Protein AF-A0A9P7XBG1-F1 (afdb_monomer)

Solvent-accessible surface area (backbone atoms only — not comparable to full-atom values): 12184 Å² total; per-residue (Å²): 98,45,46,81,47,74,55,102,88,47,77,44,82,45,64,94,68,63,88,85,66,48,74,69,54,51,56,61,73,63,44,80,58,44,46,62,60,51,54,19,64,72,70,72,43,72,60,45,80,43,83,73,50,68,50,78,56,75,51,62,36,82,64,19,26,80,91,48,54,29,35,36,38,39,35,33,35,35,23,48,94,84,20,72,56,31,43,36,43,37,43,37,38,16,30,24,35,66,52,23,32,43,44,73,73,68,60,49,50,77,59,48,44,38,64,74,70,73,44,82,59,52,69,39,47,56,44,75,49,78,48,67,48,98,85,69,47,42,24,36,35,39,30,32,37,41,32,50,94,41,39,38,34,44,38,39,38,36,26,68,51,49,54,59,79,69,77,64,66,60,85,65,65,63,68,80,76,86,81,71,80,80,84,81,74,83,79,78,80,87,84,82,88,78,88,88,82,89,85,83,86,86,80,92,133

Foldseek 3Di:
DWDWDDDPVDTDIDDDDDPPDDPLNVVLQQDQLCNQVVLCVLVVFHKDKAWDDKDPWPDDLQPAAQVDWIKIWTWIFIDGVQFGQKIKTKIKTFHHSVLSCCCPPVVQDPSCSCVVVVHRWDKAWDDWDWDADPVRFIKIKTWIWTDDVRMIMTMIMIGRHPCSSVSPDPVPSNPPPPPDDDPPDDDDDDDDDDDDDDDDDDDDD

Secondary structure (DSSP, 8-state):
--EEEEETTEEEEE----TT--HHHHHHHT-SS-HHHHHHHHHTSPEEEEEEEEEPPSS-GGG--SSS-EEEEEEEEEEETTEEEEEEEEEEEE-SHHHHHHHHTS---HHHHHHHTT-PPEEEEEEEEEEE-TTS-EEEEEEEEEEETTEEEEEEEEES-GGGGGSS-GGGGGGS--S--------PPPP--------------

pLDDT: mean 82.67, std 22.01, range [28.34, 98.19]

Radius of gyration: 25.57 Å; Cα contacts (8 Å, |Δi|>4): 342; chains: 1; bounding box: 43×87×79 Å

Mean predicted aligned error: 10.52 Å

Sequence (205 aa):
MSTDRFSPMETFFDFEWPETITGLERIALTATGNLQRFLSVYFGKPIRVEEIWEIPASGHWSAASPEHPVTKVREVNLLCEGAVVCLCLSTIKMTTPETARLFLEEGVAIGQMYRTLGRVPTFTLTSVGVHQNLSGVEHLARSYSLSTEGFECEIREIFPDRRIFTGECWDRVALNNEGQKKTTTTKDAPTVDVPATSDTAVKVY

Nearest PDB structures (foldseek):
  4ied-assembly4_D  TM=6.360E-01  e=1.355E+00  Fusobacterium polymorphum
  6iab-assembly1_A  TM=2.881E-01  e=1.073E-01  Staphylococcus phage P68
  3cz7-assembly1_A  TM=4.344E-01  e=2.665E+00  Saccharomyces cerevisiae
  5xmg-assembly1_A  TM=2.300E-01  e=2.959E-01  Pseudomonas aeruginosa
  7wdk-assembly1_B  TM=2.152E-01  e=3.922E-01  Pseudomonas aeruginosa

Structure (mmCIF, N/CA/C/O backbone):
data_AF-A0A9P7XBG1-F1
#
_entry.id   AF-A0A9P7XBG1-F1
#
loop_
_atom_site.group_PDB
_atom_site.id
_atom_site.type_symbol
_atom_site.label_atom_id
_atom_site.label_alt_id
_atom_site.label_comp_id
_atom_site.label_asym_id
_atom_site.label_entity_id
_atom_site.label_seq_id
_atom_site.pdbx_PDB_ins_code
_atom_site.Cartn_x
_atom_site.Cartn_y
_atom_site.Cartn_z
_atom_site.occupancy
_atom_site.B_iso_or_equiv
_atom_site.auth_seq_id
_atom_site.auth_comp_id
_atom_site.auth_asym_id
_atom_site.auth_atom_id
_atom_site.pdbx_PDB_model_num
ATOM 1 N N . MET A 1 1 ? 11.142 0.393 11.275 1.00 86.19 1 MET A N 1
ATOM 2 C CA . MET A 1 1 ? 10.992 -0.513 10.113 1.00 86.19 1 MET A CA 1
ATOM 3 C C . MET A 1 1 ? 10.700 -1.907 10.636 1.00 86.19 1 MET A C 1
ATOM 5 O O . MET A 1 1 ? 11.283 -2.264 11.653 1.00 86.19 1 MET A O 1
ATOM 9 N N . SER A 1 2 ? 9.793 -2.653 10.008 1.00 91.31 2 SER A N 1
ATOM 10 C CA . SER A 1 2 ? 9.431 -4.000 10.454 1.00 91.31 2 SER A CA 1
ATOM 11 C C . SER A 1 2 ? 10.548 -5.007 10.224 1.00 91.31 2 SER A C 1
ATOM 13 O O . SER A 1 2 ? 11.390 -4.825 9.346 1.00 91.31 2 SER A O 1
ATOM 15 N N . THR A 1 3 ? 10.524 -6.086 11.001 1.00 89.38 3 THR A N 1
ATOM 16 C CA . THR A 1 3 ? 11.377 -7.258 10.797 1.00 89.38 3 THR A CA 1
ATOM 17 C C . THR A 1 3 ? 10.509 -8.505 10.754 1.00 89.38 3 THR A C 1
ATOM 19 O O . THR A 1 3 ? 9.811 -8.795 11.722 1.00 89.38 3 THR A O 1
ATOM 22 N N . ASP A 1 4 ? 10.599 -9.260 9.663 1.00 85.81 4 ASP A N 1
ATOM 23 C CA . ASP A 1 4 ? 10.004 -10.590 9.566 1.00 85.81 4 ASP A CA 1
ATOM 24 C C . ASP A 1 4 ? 11.033 -11.655 9.927 1.00 85.81 4 ASP A C 1
ATOM 26 O O . ASP A 1 4 ? 12.121 -11.724 9.350 1.00 85.81 4 ASP A O 1
ATOM 30 N N . ARG A 1 5 ? 10.684 -12.506 10.890 1.00 84.31 5 ARG A N 1
ATOM 31 C CA . ARG A 1 5 ? 11.448 -13.704 11.237 1.00 84.31 5 ARG A CA 1
ATOM 32 C C . ARG A 1 5 ? 10.577 -14.907 10.959 1.00 84.31 5 ARG A C 1
ATOM 34 O O . ARG A 1 5 ? 9.490 -15.026 11.513 1.00 84.31 5 ARG A O 1
ATOM 41 N N . PHE A 1 6 ? 11.060 -15.813 10.125 1.00 81.69 6 PHE A N 1
ATOM 42 C CA . PHE A 1 6 ? 10.366 -17.060 9.861 1.00 81.69 6 PHE A CA 1
ATOM 43 C C . PHE A 1 6 ? 11.327 -18.237 9.977 1.00 81.69 6 PHE A C 1
ATOM 45 O O . PHE A 1 6 ? 12.490 -18.178 9.578 1.00 81.69 6 PHE A O 1
ATOM 52 N N . SER A 1 7 ? 10.815 -19.314 10.550 1.00 85.50 7 SER A N 1
ATOM 53 C CA . SER A 1 7 ? 11.402 -20.644 10.568 1.00 85.50 7 SER A CA 1
ATOM 54 C C . SER A 1 7 ? 10.351 -21.629 10.039 1.00 85.50 7 SER A C 1
ATOM 56 O O . SER A 1 7 ? 9.189 -21.250 9.875 1.00 85.50 7 SER A O 1
ATOM 58 N N . PRO A 1 8 ? 10.693 -22.903 9.788 1.00 88.62 8 PRO A N 1
ATOM 59 C CA . PRO A 1 8 ? 9.705 -23.889 9.351 1.00 88.62 8 PRO A CA 1
ATOM 60 C C . PRO A 1 8 ? 8.478 -24.030 10.270 1.00 88.62 8 PRO A C 1
ATOM 62 O O . PRO A 1 8 ? 7.448 -24.513 9.813 1.00 88.62 8 PRO A O 1
ATOM 65 N N . MET A 1 9 ? 8.581 -23.631 11.545 1.00 92.88 9 MET A N 1
ATOM 66 C CA . MET A 1 9 ? 7.529 -23.807 12.558 1.00 92.88 9 MET A CA 1
ATOM 67 C C . MET A 1 9 ? 7.050 -22.499 13.193 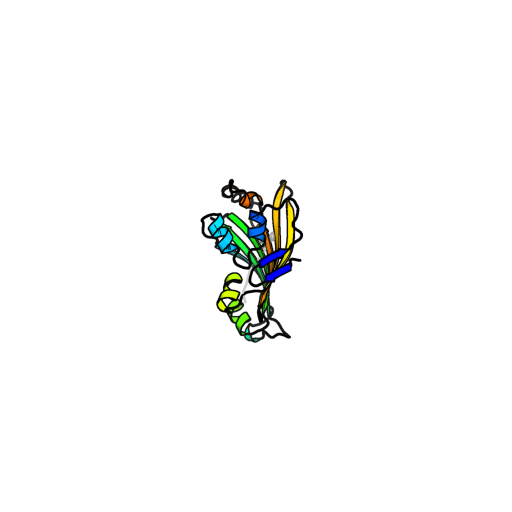1.00 92.88 9 MET A C 1
ATOM 69 O O . MET A 1 9 ? 6.148 -22.521 14.026 1.00 92.88 9 MET A O 1
ATOM 73 N N . GLU A 1 10 ? 7.646 -21.364 12.838 1.00 86.88 10 GLU A N 1
ATOM 74 C CA . GLU A 1 10 ? 7.369 -20.089 13.492 1.00 86.88 10 GLU A CA 1
ATOM 75 C C . GLU A 1 10 ? 7.406 -18.954 12.478 1.00 86.88 10 GLU A C 1
ATOM 77 O O . GLU A 1 10 ? 8.237 -18.925 11.575 1.00 86.88 10 GLU A O 1
ATOM 82 N N . THR A 1 11 ? 6.504 -17.993 12.624 1.00 88.00 11 THR A N 1
ATOM 83 C CA . THR A 1 11 ? 6.556 -16.728 11.894 1.00 88.00 11 THR A CA 1
ATOM 84 C C . THR A 1 11 ? 6.250 -15.619 12.876 1.00 88.00 11 THR A C 1
ATOM 86 O O . THR A 1 11 ? 5.262 -15.680 13.605 1.00 88.00 11 THR A O 1
ATOM 89 N N . PHE A 1 12 ? 7.112 -14.615 12.896 1.00 89.62 12 PHE A N 1
ATOM 90 C CA . PHE A 1 12 ? 7.024 -13.484 13.792 1.00 89.62 12 PHE A CA 1
ATOM 91 C C . PHE A 1 12 ? 7.244 -12.198 13.003 1.00 89.62 12 PHE A C 1
ATOM 93 O O . PHE A 1 12 ? 8.297 -12.012 12.393 1.00 89.62 12 PHE A O 1
ATOM 100 N N . PHE A 1 13 ? 6.239 -11.326 13.041 1.00 92.38 13 PHE A N 1
ATOM 101 C CA . PHE A 1 13 ? 6.307 -9.975 12.500 1.00 92.38 13 PHE A CA 1
ATOM 102 C C . PHE A 1 13 ? 6.563 -9.015 13.658 1.00 92.38 13 PHE A C 1
ATOM 104 O O . PHE A 1 13 ? 5.714 -8.866 14.542 1.00 92.38 13 PHE A O 1
ATOM 111 N N . ASP A 1 14 ? 7.718 -8.359 13.643 1.00 93.12 14 ASP A N 1
ATOM 112 C CA . ASP A 1 14 ? 8.095 -7.377 14.651 1.00 93.12 14 ASP A CA 1
ATOM 113 C C . ASP A 1 14 ? 7.988 -5.954 14.108 1.00 93.12 14 ASP A C 1
ATOM 115 O O . ASP A 1 14 ? 8.449 -5.654 13.002 1.00 93.12 14 ASP A O 1
ATOM 119 N N . PHE A 1 15 ? 7.399 -5.065 14.901 1.00 95.00 15 PHE A N 1
ATOM 120 C CA . PHE A 1 15 ? 7.324 -3.637 14.621 1.00 95.00 15 PHE A CA 1
ATOM 121 C C . PHE A 1 15 ? 7.031 -2.872 15.913 1.00 95.00 15 PHE A C 1
ATOM 123 O O . PHE A 1 15 ? 6.268 -3.328 16.765 1.00 95.00 15 PHE A O 1
ATOM 130 N N . GLU A 1 16 ? 7.602 -1.678 16.039 1.00 94.25 16 GLU A N 1
ATOM 131 C CA . GLU A 1 16 ? 7.339 -0.772 17.156 1.00 94.25 16 GLU A CA 1
ATOM 132 C C . GLU A 1 16 ? 5.978 -0.086 16.963 1.00 94.25 16 GLU A C 1
ATOM 134 O O . GLU A 1 16 ? 5.853 0.978 16.357 1.00 94.25 16 GLU A O 1
ATOM 139 N N . TRP A 1 17 ? 4.921 -0.763 17.406 1.00 94.19 17 TRP A N 1
ATOM 140 C CA . TRP A 1 17 ? 3.551 -0.281 17.269 1.00 94.19 17 TRP A CA 1
ATOM 141 C C . TRP A 1 17 ? 3.246 0.841 18.270 1.00 94.19 17 TRP A C 1
ATOM 143 O O . TRP A 1 17 ? 3.564 0.688 19.450 1.00 94.19 17 TRP A O 1
ATOM 153 N N . PRO A 1 18 ? 2.523 1.903 17.865 1.00 92.88 18 PRO A N 1
ATOM 154 C CA . PRO A 1 18 ? 1.932 2.829 18.825 1.00 92.88 18 PRO A CA 1
ATOM 155 C C . PRO A 1 18 ? 0.986 2.089 19.785 1.00 92.88 18 PRO A C 1
ATOM 157 O O . PRO A 1 18 ? 0.215 1.225 19.356 1.00 92.88 18 PRO A O 1
ATOM 160 N N . GLU A 1 19 ? 1.018 2.442 21.075 1.00 90.25 19 GLU A N 1
ATOM 161 C CA . GLU A 1 19 ? 0.273 1.745 22.143 1.00 90.25 19 GLU A CA 1
ATOM 162 C C . GLU A 1 19 ? -1.235 1.673 21.885 1.00 90.25 19 GLU A C 1
ATOM 164 O O . GLU A 1 19 ? -1.901 0.715 22.272 1.00 90.25 19 GLU A O 1
ATOM 169 N N . THR A 1 20 ? -1.774 2.676 21.195 1.00 92.69 20 THR A N 1
ATOM 170 C CA . THR A 1 20 ? -3.205 2.792 20.929 1.00 92.69 20 THR A CA 1
ATOM 171 C C . THR A 1 20 ? -3.691 1.877 19.806 1.00 92.69 20 THR A C 1
ATOM 173 O O . THR A 1 20 ? -4.902 1.709 19.689 1.00 92.69 20 THR A O 1
ATOM 176 N N . ILE A 1 21 ? -2.806 1.279 18.994 1.00 94.25 21 ILE A N 1
ATOM 177 C CA . ILE A 1 21 ? -3.185 0.451 17.838 1.00 94.25 21 ILE A CA 1
ATOM 178 C C . ILE A 1 21 ? -3.730 -0.918 18.271 1.00 94.25 21 ILE A C 1
ATOM 180 O O . ILE A 1 21 ? -3.026 -1.741 18.869 1.00 94.25 21 ILE A O 1
ATOM 184 N N . THR A 1 22 ? -4.969 -1.192 17.868 1.00 94.06 22 THR A N 1
ATOM 185 C CA . THR A 1 22 ? -5.706 -2.438 18.113 1.00 94.06 22 THR A CA 1
ATOM 186 C C . THR A 1 22 ? -5.206 -3.596 17.247 1.00 94.06 22 THR A C 1
ATOM 188 O O . THR A 1 22 ? -4.586 -3.402 16.204 1.00 94.06 22 THR A O 1
ATOM 191 N N . GLY A 1 23 ? -5.522 -4.836 17.636 1.00 94.00 23 GLY A N 1
ATOM 192 C CA . GLY A 1 23 ? -5.130 -6.025 16.868 1.00 94.00 23 GLY A CA 1
ATOM 193 C C . GLY A 1 23 ? -5.664 -6.038 15.430 1.00 94.00 23 GLY A C 1
ATOM 194 O O . GLY A 1 23 ? -4.928 -6.391 14.512 1.00 94.00 23 GLY A O 1
ATOM 195 N N . LEU A 1 24 ? -6.909 -5.602 15.210 1.00 92.75 24 LEU A N 1
ATOM 196 C CA . LEU A 1 24 ? -7.498 -5.535 13.869 1.00 92.75 24 LEU A CA 1
ATOM 197 C C . LEU A 1 24 ? -6.793 -4.498 12.987 1.00 92.75 24 LEU A C 1
ATOM 199 O O . LEU A 1 24 ? -6.509 -4.769 11.822 1.00 92.75 24 LEU A O 1
ATOM 203 N N . GLU A 1 25 ? -6.459 -3.340 13.555 1.00 94.94 25 GLU A N 1
ATOM 204 C CA . GLU A 1 25 ? -5.669 -2.326 12.861 1.00 94.94 25 GLU A CA 1
ATOM 205 C C . GLU A 1 25 ? -4.285 -2.867 12.504 1.00 94.94 25 GLU A C 1
ATOM 207 O O . GLU A 1 25 ? -3.849 -2.662 11.379 1.00 94.94 25 GLU A O 1
ATOM 212 N N . ARG A 1 26 ? -3.621 -3.637 13.382 1.00 95.06 26 ARG A N 1
ATOM 213 C CA . ARG A 1 26 ? -2.342 -4.290 13.034 1.00 95.06 26 ARG A CA 1
ATOM 214 C C . ARG A 1 26 ? -2.488 -5.196 11.818 1.00 95.06 26 ARG A C 1
ATOM 216 O O . ARG A 1 26 ? -1.659 -5.110 10.922 1.00 95.06 26 ARG A O 1
ATOM 223 N N . ILE A 1 27 ? -3.549 -6.003 11.746 1.00 93.00 27 ILE A N 1
ATOM 224 C CA . ILE A 1 27 ? -3.814 -6.877 10.588 1.00 93.00 27 ILE A CA 1
ATOM 225 C C . ILE A 1 27 ? -4.014 -6.049 9.310 1.00 93.00 27 ILE A C 1
ATOM 227 O O . ILE A 1 27 ? -3.465 -6.386 8.261 1.00 93.00 27 ILE A O 1
ATOM 231 N N . ALA A 1 28 ? -4.770 -4.951 9.386 1.00 93.31 28 ALA A N 1
ATOM 232 C CA . ALA A 1 28 ? -4.956 -4.054 8.248 1.00 93.31 28 ALA A CA 1
ATOM 233 C C . ALA A 1 28 ? -3.627 -3.404 7.819 1.00 93.31 28 ALA A C 1
ATOM 235 O O . ALA A 1 28 ? -3.315 -3.324 6.630 1.00 93.31 28 ALA A O 1
ATOM 236 N N . LEU A 1 29 ? -2.821 -2.975 8.794 1.00 95.31 29 LEU A N 1
ATOM 237 C CA . LEU A 1 29 ? -1.561 -2.269 8.583 1.00 95.31 29 LEU A CA 1
ATOM 238 C C . LEU A 1 29 ? -0.445 -3.172 8.050 1.00 95.31 29 LEU A C 1
ATOM 240 O O . LEU A 1 29 ? 0.464 -2.671 7.387 1.00 95.31 29 LEU A O 1
ATOM 244 N N . THR A 1 30 ? -0.523 -4.485 8.268 1.00 94.19 30 THR A N 1
ATOM 245 C CA . THR A 1 30 ? 0.421 -5.476 7.726 1.00 94.19 30 THR A CA 1
ATOM 246 C C . THR A 1 30 ? -0.042 -6.130 6.421 1.00 94.19 30 THR A C 1
ATOM 248 O O . THR A 1 30 ? 0.634 -7.016 5.907 1.00 94.19 30 THR A O 1
ATOM 251 N N . ALA A 1 31 ? -1.156 -5.689 5.825 1.00 90.75 31 ALA A N 1
ATOM 252 C CA . ALA A 1 31 ? -1.639 -6.207 4.544 1.00 90.75 31 ALA A CA 1
ATOM 253 C C . ALA A 1 31 ? -0.595 -6.046 3.413 1.00 90.75 31 ALA A C 1
ATOM 255 O O . ALA A 1 31 ? -0.264 -4.921 3.025 1.00 90.75 31 ALA A O 1
ATOM 256 N N . THR A 1 32 ? -0.124 -7.161 2.844 1.00 87.00 32 THR A N 1
ATOM 257 C CA . THR A 1 32 ? 0.992 -7.249 1.881 1.00 87.00 32 THR A CA 1
ATOM 258 C C . THR A 1 32 ? 0.518 -7.202 0.421 1.00 87.00 32 THR A C 1
ATOM 260 O O . THR A 1 32 ? 0.578 -8.174 -0.331 1.00 87.00 32 THR A O 1
ATOM 263 N N . GLY A 1 33 ? -0.033 -6.060 0.001 1.00 81.56 33 GLY A N 1
ATOM 264 C CA . GLY A 1 33 ? -0.577 -5.892 -1.359 1.00 81.56 33 GLY A CA 1
ATOM 265 C C . GLY A 1 33 ? -1.965 -6.515 -1.563 1.00 81.56 33 GLY A C 1
ATOM 266 O O . GLY A 1 33 ? -2.471 -6.590 -2.682 1.00 81.56 33 GLY A O 1
ATOM 267 N N . ASN A 1 34 ? -2.613 -6.938 -0.478 1.00 86.81 34 ASN A N 1
ATOM 268 C CA . ASN A 1 34 ? -3.962 -7.502 -0.460 1.00 86.81 34 ASN A CA 1
ATOM 269 C C . ASN A 1 34 ? -4.977 -6.622 0.296 1.00 86.81 34 ASN A C 1
ATOM 271 O O . ASN A 1 34 ? -6.068 -7.103 0.601 1.00 86.81 34 ASN A O 1
ATOM 275 N N . LEU A 1 35 ? -4.660 -5.347 0.566 1.00 91.88 35 LEU A N 1
ATOM 276 C CA . LEU A 1 35 ? -5.519 -4.461 1.361 1.00 91.88 35 LEU A CA 1
ATOM 277 C C . LEU A 1 35 ? -6.948 -4.364 0.804 1.00 91.88 35 LEU A C 1
ATOM 279 O O . LEU A 1 35 ? -7.898 -4.490 1.564 1.00 91.88 35 LEU A O 1
ATOM 283 N N . GLN A 1 36 ? -7.126 -4.228 -0.514 1.00 92.06 36 GLN A N 1
ATOM 284 C CA . GLN A 1 36 ? -8.467 -4.198 -1.122 1.00 92.06 36 GLN A CA 1
ATOM 285 C C . GLN A 1 36 ? -9.286 -5.454 -0.794 1.00 92.06 36 GLN A C 1
ATOM 287 O O . GLN A 1 36 ? -10.470 -5.359 -0.482 1.00 92.06 36 GLN A O 1
ATOM 292 N N . ARG A 1 37 ? -8.651 -6.635 -0.815 1.00 91.38 37 ARG A N 1
ATOM 293 C CA . ARG A 1 37 ? -9.300 -7.895 -0.434 1.00 91.38 37 ARG A CA 1
ATOM 294 C C . ARG A 1 37 ? -9.626 -7.912 1.056 1.00 91.38 37 ARG A C 1
ATOM 296 O O . ARG A 1 37 ? -10.714 -8.343 1.416 1.00 91.38 37 ARG A O 1
ATOM 303 N N . PHE A 1 38 ? -8.703 -7.457 1.902 1.00 92.81 38 PHE A N 1
ATOM 304 C CA . PHE A 1 38 ? -8.924 -7.366 3.344 1.00 92.81 38 PHE A CA 1
ATOM 305 C C . PHE A 1 38 ? -10.120 -6.462 3.667 1.00 92.81 38 PHE A C 1
ATOM 307 O O . PHE A 1 38 ? -11.053 -6.906 4.326 1.00 92.81 38 PHE A O 1
ATOM 314 N N . LEU A 1 39 ? -10.138 -5.240 3.129 1.00 93.38 39 LEU A N 1
ATOM 315 C CA . LEU A 1 39 ? -11.239 -4.293 3.309 1.00 93.38 39 LEU A CA 1
ATOM 316 C C . LEU A 1 39 ? -12.553 -4.849 2.753 1.00 93.38 39 LEU A C 1
ATOM 318 O O . LEU A 1 39 ? -13.592 -4.711 3.388 1.00 93.38 39 LEU A O 1
ATOM 322 N N . SER A 1 40 ? -12.514 -5.537 1.609 1.00 93.12 40 SER A N 1
ATOM 323 C CA . SER A 1 40 ? -13.710 -6.156 1.035 1.00 93.12 40 SER A CA 1
ATOM 324 C C . SER A 1 40 ? -14.309 -7.231 1.943 1.00 93.12 40 SER A C 1
ATOM 326 O O . SER A 1 40 ? -15.520 -7.248 2.151 1.00 93.12 40 SER A O 1
ATOM 328 N N . VAL A 1 41 ? -13.469 -8.094 2.526 1.00 92.94 41 VAL A N 1
ATOM 329 C CA . VAL A 1 41 ? -13.906 -9.103 3.505 1.00 92.94 41 VAL A CA 1
ATOM 330 C C . VAL A 1 41 ? -14.419 -8.437 4.776 1.00 92.94 41 VAL A C 1
ATOM 332 O O . VAL A 1 41 ? -15.455 -8.839 5.292 1.00 92.94 41 VAL A O 1
ATOM 335 N N . TYR A 1 42 ? -13.717 -7.412 5.258 1.00 92.44 42 TYR A N 1
ATOM 336 C CA . TYR A 1 42 ? -14.066 -6.711 6.485 1.00 92.44 42 TYR A CA 1
ATOM 337 C C . TYR A 1 42 ? -15.424 -5.998 6.391 1.00 92.44 42 TYR A C 1
ATOM 339 O O . TYR A 1 42 ? -16.262 -6.163 7.272 1.00 92.44 42 TYR A O 1
ATOM 347 N N . PHE A 1 43 ? -15.678 -5.261 5.306 1.00 91.12 43 PHE A N 1
ATOM 348 C CA . PHE A 1 43 ? -16.959 -4.577 5.097 1.00 91.12 43 PHE A CA 1
ATOM 349 C C . PHE A 1 43 ? -18.053 -5.487 4.527 1.00 91.12 43 PHE A C 1
ATOM 351 O O . PHE A 1 43 ? -19.220 -5.104 4.525 1.00 91.12 43 PHE A O 1
ATOM 358 N N . GLY A 1 44 ? -17.695 -6.664 4.001 1.00 92.00 44 GLY A N 1
ATOM 359 C CA . GLY A 1 44 ? -18.615 -7.533 3.264 1.00 92.00 44 GLY A CA 1
ATOM 360 C C . GLY A 1 44 ? -19.091 -6.921 1.940 1.00 92.00 44 GLY A C 1
ATOM 361 O O . GLY A 1 44 ? -20.191 -7.229 1.483 1.00 92.00 44 GLY A O 1
ATOM 362 N N . LYS A 1 45 ? -18.299 -6.021 1.340 1.00 93.12 45 LYS A N 1
ATOM 363 C CA . LYS A 1 45 ? -18.684 -5.211 0.171 1.00 93.12 45 LYS A CA 1
ATOM 364 C C . LYS A 1 45 ? -17.541 -5.064 -0.842 1.00 93.12 45 LYS A C 1
ATOM 366 O O . LYS A 1 45 ? -16.375 -5.244 -0.483 1.00 93.12 45 LYS A O 1
ATOM 371 N N . PRO A 1 46 ? -17.827 -4.755 -2.121 1.00 93.81 46 PRO A N 1
ATOM 372 C CA . PRO A 1 46 ? -16.784 -4.502 -3.112 1.00 93.81 46 PRO A CA 1
ATOM 373 C C . PRO A 1 46 ? -15.99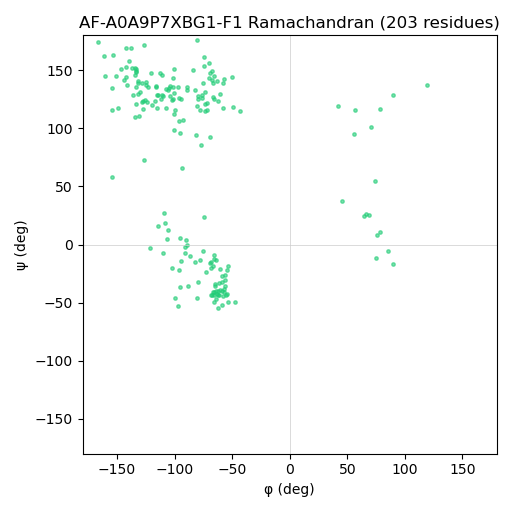1 -3.229 -2.798 1.00 93.81 46 PRO A C 1
ATOM 375 O O . PRO A 1 46 ? -16.577 -2.198 -2.471 1.00 93.81 46 PRO A O 1
ATOM 378 N N . ILE A 1 47 ? -14.673 -3.290 -2.991 1.00 93.94 47 ILE A N 1
ATOM 379 C CA . ILE A 1 47 ? -13.790 -2.122 -2.933 1.00 93.94 47 ILE A CA 1
ATOM 380 C C . ILE A 1 47 ? -13.437 -1.702 -4.353 1.00 93.94 47 ILE A C 1
ATOM 382 O O . ILE A 1 47 ? -12.944 -2.513 -5.137 1.00 93.94 47 ILE A O 1
ATOM 386 N N . ARG A 1 48 ? -13.708 -0.442 -4.688 1.00 92.81 48 ARG A N 1
ATOM 387 C CA . ARG A 1 48 ? -13.355 0.155 -5.980 1.00 92.81 48 ARG A CA 1
ATOM 388 C C . ARG A 1 48 ? -12.105 1.008 -5.839 1.00 92.81 48 ARG A C 1
ATOM 390 O O . ARG A 1 48 ? -11.854 1.558 -4.773 1.00 92.81 48 ARG A O 1
ATOM 397 N N . VAL A 1 49 ? -11.350 1.120 -6.923 1.00 92.81 49 VAL A N 1
ATOM 398 C CA . VAL A 1 49 ? -10.225 2.049 -7.034 1.00 92.81 49 VAL A CA 1
ATOM 399 C C . VAL A 1 49 ? -10.675 3.219 -7.895 1.00 92.81 49 VAL A C 1
ATOM 401 O O . VAL A 1 49 ? -11.181 3.004 -8.994 1.00 92.81 49 VAL A O 1
ATOM 404 N N . GLU A 1 50 ? -10.496 4.432 -7.397 1.00 94.12 50 GLU A N 1
ATOM 405 C CA . GLU A 1 50 ? -10.658 5.668 -8.161 1.00 94.12 50 GLU A CA 1
ATOM 406 C C . GLU A 1 50 ? -9.287 6.307 -8.329 1.00 94.12 50 GLU A C 1
ATOM 408 O O . GLU A 1 50 ? -8.571 6.521 -7.352 1.00 94.12 50 GLU A O 1
ATOM 413 N N . GLU A 1 51 ? -8.906 6.585 -9.568 1.00 93.94 51 GLU A N 1
ATOM 414 C CA . GLU A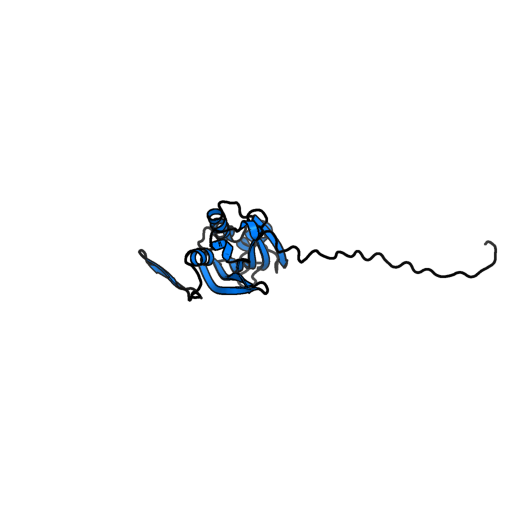 1 51 ? -7.683 7.321 -9.855 1.00 93.94 51 GLU A CA 1
ATOM 415 C C . GLU A 1 51 ? -7.923 8.817 -9.659 1.00 93.94 51 GLU A C 1
ATOM 417 O O . GLU A 1 51 ? -8.876 9.370 -10.208 1.00 93.94 51 GLU A O 1
ATOM 422 N N . ILE A 1 52 ? -7.071 9.463 -8.862 1.00 96.94 52 ILE A N 1
ATOM 423 C CA . ILE A 1 52 ? -7.193 10.892 -8.554 1.00 96.94 52 ILE A CA 1
ATOM 424 C C . ILE A 1 52 ? -6.273 11.694 -9.461 1.00 96.94 52 ILE A C 1
ATOM 426 O O . ILE A 1 52 ? -6.715 12.630 -10.130 1.00 96.94 52 ILE A O 1
ATOM 430 N N . TRP A 1 53 ? -4.996 11.322 -9.494 1.00 96.94 53 TRP A N 1
ATOM 431 C CA . TRP A 1 53 ? -4.019 11.883 -10.415 1.00 96.94 53 TRP A CA 1
ATOM 432 C C . TRP A 1 53 ? -2.803 10.969 -10.549 1.00 96.94 53 TRP A C 1
ATOM 434 O O . TRP A 1 53 ? -2.514 10.131 -9.692 1.00 96.94 53 TRP A O 1
ATOM 444 N N . GLU A 1 54 ? -2.043 11.192 -11.614 1.00 96.06 54 GLU A N 1
ATOM 445 C CA . GLU A 1 54 ? -0.747 10.567 -11.831 1.00 96.06 54 GLU A CA 1
ATOM 446 C C . GLU A 1 54 ? 0.241 11.537 -12.480 1.00 96.06 54 GLU A C 1
ATOM 448 O O . GLU A 1 54 ? -0.138 12.471 -13.188 1.00 96.06 54 GLU A O 1
ATOM 453 N N . ILE A 1 55 ? 1.528 11.314 -12.220 1.00 96.00 55 ILE A N 1
ATOM 454 C CA . ILE A 1 55 ? 2.617 11.919 -12.985 1.00 96.00 55 ILE A CA 1
ATOM 455 C C . ILE A 1 55 ? 2.925 10.966 -14.145 1.00 96.00 55 ILE A C 1
ATOM 457 O O . ILE A 1 55 ? 3.071 9.761 -13.897 1.00 96.00 55 ILE A O 1
ATOM 461 N N . PRO A 1 56 ? 3.050 11.472 -15.390 1.00 94.94 56 PRO A N 1
ATOM 462 C CA . PRO A 1 56 ? 3.461 10.657 -16.524 1.00 94.94 56 PRO A CA 1
ATOM 463 C C . PRO A 1 56 ? 4.723 9.852 -16.217 1.00 94.94 56 PRO A C 1
ATOM 465 O O . PRO A 1 56 ? 5.618 10.325 -15.514 1.00 94.94 56 PRO A O 1
ATOM 468 N N . ALA A 1 57 ? 4.796 8.635 -16.754 1.00 96.31 57 ALA A N 1
ATOM 469 C CA . ALA A 1 57 ? 5.964 7.791 -16.557 1.00 96.31 57 ALA A CA 1
ATOM 470 C C . ALA A 1 57 ? 7.240 8.500 -17.043 1.00 96.31 57 ALA A C 1
ATOM 472 O O . ALA A 1 57 ? 7.224 9.180 -18.070 1.00 96.31 57 ALA A O 1
ATOM 473 N N . SER A 1 58 ? 8.353 8.314 -16.329 1.00 96.94 58 SER A N 1
ATOM 474 C CA . SER A 1 58 ? 9.630 8.975 -16.648 1.00 96.94 58 SER A CA 1
ATOM 475 C C . SER A 1 58 ? 10.226 8.567 -18.002 1.00 96.94 58 SER A C 1
ATOM 477 O O . SER A 1 58 ? 11.138 9.228 -18.498 1.00 96.94 58 SER A O 1
ATOM 479 N N . GLY A 1 59 ? 9.719 7.494 -18.611 1.00 95.62 59 GLY A N 1
ATOM 480 C CA . GLY A 1 59 ? 10.140 7.003 -19.913 1.00 95.62 59 GLY A CA 1
ATOM 481 C C . GLY A 1 59 ? 9.174 5.967 -20.482 1.00 95.62 59 GLY A C 1
ATOM 482 O O . GLY A 1 59 ? 8.226 5.533 -19.826 1.00 95.62 59 GLY A O 1
ATOM 483 N N . HIS A 1 60 ? 9.429 5.569 -21.727 1.00 96.38 60 HIS A N 1
ATOM 484 C CA . HIS A 1 60 ? 8.695 4.489 -22.380 1.00 96.38 60 HIS A CA 1
ATOM 485 C C . HIS A 1 60 ? 9.028 3.138 -21.732 1.00 96.38 60 HIS A C 1
ATOM 487 O O . HIS A 1 60 ? 10.168 2.916 -21.321 1.00 96.38 60 HIS A O 1
ATOM 493 N N . TRP A 1 61 ? 8.067 2.208 -21.689 1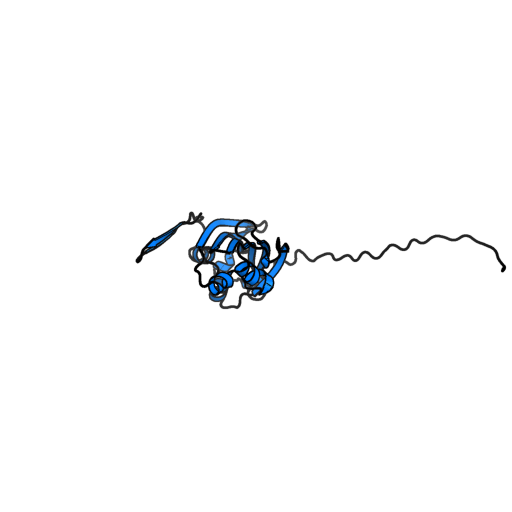.00 96.50 61 TRP A N 1
ATOM 494 C CA . TRP A 1 61 ? 8.241 0.916 -21.013 1.00 96.50 61 TRP A CA 1
ATOM 495 C C . TRP A 1 61 ? 9.456 0.131 -21.529 1.00 96.50 61 TRP A C 1
ATOM 497 O O . TRP A 1 61 ? 10.170 -0.491 -20.750 1.00 96.50 61 TRP A O 1
ATOM 507 N N . SER A 1 62 ? 9.750 0.219 -22.829 1.00 96.44 62 SER A N 1
ATOM 508 C CA . SER A 1 62 ? 10.865 -0.504 -23.455 1.00 96.44 62 SER A CA 1
ATOM 509 C C . SER A 1 62 ? 12.250 -0.010 -23.029 1.00 96.44 62 SER A C 1
ATOM 511 O O . SER A 1 62 ? 13.236 -0.688 -23.298 1.00 96.44 62 SER A O 1
ATOM 513 N N . ALA A 1 63 ? 12.337 1.175 -22.418 1.00 95.69 63 ALA A N 1
ATOM 514 C CA . ALA A 1 63 ? 13.591 1.780 -21.975 1.00 95.69 63 ALA A CA 1
ATOM 515 C C . ALA A 1 63 ? 13.966 1.404 -20.532 1.00 95.69 63 ALA A C 1
ATOM 517 O O . ALA A 1 63 ? 15.056 1.755 -20.088 1.00 95.69 63 ALA A O 1
ATOM 518 N N . ALA A 1 64 ? 13.084 0.716 -19.799 1.00 97.00 64 ALA A N 1
ATOM 519 C CA . ALA A 1 64 ? 13.333 0.344 -18.413 1.00 97.00 64 ALA A CA 1
ATOM 520 C C . ALA A 1 64 ? 14.543 -0.595 -18.293 1.00 97.00 64 ALA A C 1
ATOM 522 O O . ALA A 1 64 ? 14.558 -1.681 -18.874 1.00 97.00 64 ALA A O 1
ATOM 523 N N . SER A 1 65 ? 15.532 -0.192 -17.497 1.00 97.19 65 SER A N 1
ATOM 524 C CA . SER A 1 65 ? 16.680 -1.022 -17.122 1.00 97.19 65 SER A CA 1
ATOM 525 C C . SER A 1 65 ? 17.016 -0.854 -15.634 1.00 97.19 65 SER A C 1
ATOM 527 O O . SER A 1 65 ? 16.490 0.055 -14.982 1.00 97.19 65 SER A O 1
ATOM 529 N N . PRO A 1 66 ? 17.888 -1.703 -15.060 1.00 96.19 66 PRO A N 1
ATOM 530 C CA . PRO A 1 66 ? 18.379 -1.518 -13.695 1.00 96.19 66 PRO A CA 1
ATOM 531 C C . PRO A 1 66 ? 19.059 -0.161 -13.467 1.00 96.19 66 PRO A C 1
ATOM 533 O O . PRO A 1 66 ? 18.860 0.457 -12.422 1.00 96.19 66 PRO A O 1
ATOM 536 N N . GLU A 1 67 ? 19.821 0.320 -14.449 1.00 96.69 67 GLU A N 1
ATOM 537 C CA . GLU A 1 67 ? 20.548 1.594 -14.413 1.00 96.69 67 GLU A CA 1
ATOM 538 C C . GLU A 1 67 ? 19.636 2.787 -14.719 1.00 96.69 67 GLU A C 1
ATOM 540 O O . GLU A 1 67 ? 19.832 3.873 -14.175 1.00 96.69 67 GLU A O 1
ATOM 545 N N . HIS A 1 68 ? 18.626 2.581 -15.567 1.00 96.19 68 HIS A N 1
ATOM 546 C CA . HIS A 1 68 ? 17.677 3.605 -15.999 1.00 96.19 68 HIS A CA 1
ATOM 547 C C . HIS A 1 68 ? 16.239 3.130 -15.745 1.00 96.19 68 HIS A C 1
ATOM 549 O O . HIS A 1 68 ? 15.522 2.760 -16.681 1.00 96.19 68 HIS A O 1
ATOM 555 N N . PRO A 1 69 ? 15.799 3.096 -14.475 1.00 97.50 69 PRO A N 1
ATOM 556 C CA . PRO A 1 69 ? 14.454 2.661 -14.149 1.00 97.50 69 PRO A CA 1
ATOM 557 C C . PRO A 1 69 ? 13.413 3.646 -14.677 1.00 97.50 69 PRO A C 1
ATOM 559 O O . PRO A 1 69 ? 13.565 4.866 -14.565 1.00 97.50 69 PRO A O 1
ATOM 562 N N . VAL A 1 70 ? 12.296 3.108 -15.160 1.00 98.19 70 VAL A N 1
ATOM 563 C CA . VAL A 1 70 ? 11.098 3.910 -15.409 1.00 98.19 70 VAL A CA 1
ATOM 564 C C . VAL A 1 70 ? 10.348 4.067 -14.093 1.00 98.19 70 VAL A C 1
ATOM 566 O O . VAL A 1 70 ? 10.150 3.097 -13.359 1.00 98.19 70 VAL A O 1
ATOM 569 N N . THR A 1 71 ? 9.928 5.288 -13.780 1.00 97.94 71 THR A N 1
ATOM 570 C CA . THR A 1 71 ? 9.189 5.605 -12.560 1.00 97.94 71 THR A CA 1
ATOM 571 C C . THR A 1 71 ? 7.829 6.197 -12.885 1.00 97.94 71 THR A C 1
ATOM 573 O O . THR A 1 71 ? 7.658 6.872 -13.899 1.00 97.94 71 THR A O 1
ATOM 576 N N . LYS A 1 72 ? 6.846 5.931 -12.026 1.00 97.38 72 LYS A N 1
ATOM 577 C CA . LYS A 1 72 ? 5.501 6.508 -12.103 1.00 97.38 72 LYS A CA 1
ATOM 578 C C . LYS A 1 72 ? 5.011 6.819 -10.697 1.00 97.38 72 LYS A C 1
ATOM 580 O O . LYS A 1 72 ? 5.192 6.008 -9.793 1.00 97.38 72 LYS A O 1
ATOM 585 N N . VAL A 1 73 ? 4.391 7.978 -10.516 1.00 97.62 73 VAL A N 1
ATOM 586 C CA . VAL A 1 73 ? 3.772 8.371 -9.244 1.00 97.62 73 VAL A CA 1
ATOM 587 C C . VAL A 1 73 ? 2.283 8.518 -9.473 1.00 97.62 73 VAL A C 1
ATOM 589 O O . VAL A 1 73 ? 1.876 9.097 -10.477 1.00 97.62 73 VAL A O 1
ATOM 592 N N . ARG A 1 74 ? 1.473 7.996 -8.557 1.00 96.75 74 ARG A N 1
ATOM 593 C CA . ARG A 1 74 ? 0.016 8.109 -8.636 1.00 96.75 74 ARG A CA 1
ATOM 594 C C . ARG A 1 74 ? -0.625 8.209 -7.265 1.00 96.75 74 ARG A C 1
ATOM 596 O O . ARG A 1 74 ? -0.134 7.608 -6.303 1.00 96.75 74 ARG A O 1
ATOM 603 N N . GLU A 1 75 ? -1.761 8.885 -7.229 1.00 97.31 75 GLU A N 1
ATOM 604 C CA . GLU A 1 75 ? -2.679 8.929 -6.103 1.00 97.31 75 GLU A CA 1
ATOM 605 C C . GLU A 1 75 ? -4.007 8.286 -6.501 1.00 97.31 75 GLU A C 1
ATOM 607 O O . GLU A 1 75 ? -4.598 8.608 -7.536 1.00 97.31 75 GLU A O 1
ATOM 612 N N . VAL A 1 76 ? -4.468 7.352 -5.674 1.00 95.88 76 VAL A N 1
ATOM 613 C CA . VAL A 1 76 ? -5.742 6.660 -5.858 1.00 95.88 76 VAL A CA 1
ATOM 614 C C . VAL A 1 76 ? -6.514 6.624 -4.546 1.00 95.88 76 VAL A C 1
ATOM 616 O O . VAL A 1 76 ? -5.922 6.546 -3.470 1.00 95.88 76 VAL A O 1
ATOM 619 N N . ASN A 1 77 ? -7.837 6.597 -4.639 1.00 96.31 77 ASN A N 1
ATOM 620 C CA . ASN A 1 77 ? -8.716 6.311 -3.516 1.00 96.31 77 ASN A CA 1
ATOM 621 C C . ASN A 1 77 ? -9.214 4.868 -3.590 1.00 96.31 77 ASN A C 1
ATOM 623 O O . ASN A 1 77 ? -9.525 4.350 -4.664 1.00 96.31 77 ASN A O 1
ATOM 627 N N . LEU A 1 78 ? -9.340 4.228 -2.430 1.00 95.12 78 LEU A N 1
ATOM 628 C CA . LEU A 1 78 ? -10.139 3.022 -2.259 1.00 95.12 78 LEU A CA 1
ATOM 629 C C . LEU A 1 78 ? -11.515 3.419 -1.737 1.00 95.12 78 LEU A C 1
ATOM 631 O O . LEU A 1 78 ? -11.622 4.089 -0.706 1.00 95.12 78 LEU A O 1
ATOM 635 N N . LEU A 1 79 ? -12.559 2.976 -2.433 1.00 93.94 79 LEU A N 1
ATOM 636 C CA . LEU A 1 79 ? -13.943 3.301 -2.119 1.00 93.94 79 LEU A CA 1
ATOM 637 C C . LEU A 1 79 ? -14.734 2.061 -1.725 1.00 93.94 79 LEU A C 1
ATOM 639 O O . LEU A 1 79 ? -14.679 1.042 -2.414 1.00 93.94 79 LEU A O 1
ATOM 643 N N . CYS A 1 80 ? -15.539 2.192 -0.676 1.00 93.06 80 CYS A N 1
ATOM 644 C CA . CYS A 1 80 ? -16.580 1.243 -0.298 1.00 93.06 80 CYS A CA 1
ATOM 645 C C . CYS A 1 80 ? -17.935 1.952 -0.431 1.00 93.06 80 CYS A C 1
ATOM 647 O O . CYS A 1 80 ? -18.143 2.981 0.201 1.00 93.06 80 CYS A O 1
ATOM 649 N N . GLU A 1 81 ? -18.814 1.470 -1.317 1.00 90.75 81 GLU A N 1
ATOM 650 C CA . GLU A 1 81 ? -20.107 2.116 -1.652 1.00 90.75 81 GLU A CA 1
ATOM 651 C C . GLU A 1 81 ? -20.041 3.638 -1.891 1.00 90.75 81 GLU A C 1
ATOM 653 O O . GLU A 1 81 ? -20.943 4.386 -1.530 1.00 90.75 81 GLU A O 1
ATOM 658 N N . GLY A 1 82 ? -18.966 4.110 -2.526 1.00 87.81 82 GLY A N 1
ATOM 659 C CA . GLY A 1 82 ? -18.781 5.531 -2.836 1.00 87.81 82 GLY A CA 1
ATOM 660 C C . GLY A 1 82 ? -18.165 6.364 -1.707 1.00 87.81 82 GLY A C 1
ATOM 661 O O . GLY A 1 82 ? -17.822 7.517 -1.947 1.00 87.81 82 GLY A O 1
ATOM 662 N N . ALA A 1 83 ? -17.946 5.798 -0.517 1.00 90.25 83 ALA A N 1
ATOM 663 C CA . ALA A 1 83 ? -17.190 6.442 0.554 1.00 90.25 83 ALA A CA 1
ATOM 664 C C . ALA A 1 83 ? -15.694 6.110 0.450 1.00 90.25 83 ALA A C 1
ATOM 666 O O . ALA A 1 83 ? -15.327 4.948 0.264 1.00 90.25 83 ALA A O 1
ATOM 667 N N . VAL A 1 84 ? -14.826 7.113 0.614 1.00 93.44 84 VAL A N 1
ATOM 668 C CA . VAL A 1 84 ? -13.367 6.917 0.642 1.00 93.44 84 VAL A CA 1
ATOM 669 C C . VAL A 1 84 ? -12.968 6.273 1.966 1.00 93.44 84 VAL A C 1
ATOM 671 O O . VAL A 1 84 ? -13.102 6.877 3.028 1.00 93.44 84 VAL A O 1
ATOM 674 N N . VAL A 1 85 ? -12.448 5.050 1.895 1.00 94.75 85 VAL A N 1
ATOM 675 C CA . VAL A 1 85 ? -11.967 4.299 3.066 1.00 94.75 85 VAL A CA 1
ATOM 676 C C . VAL A 1 85 ? -10.446 4.312 3.181 1.00 94.75 85 VAL A C 1
ATOM 678 O O . VAL A 1 85 ? -9.915 4.077 4.262 1.00 94.75 85 VAL A O 1
ATOM 681 N N . CYS A 1 86 ? -9.734 4.601 2.091 1.00 96.56 86 CYS A N 1
ATOM 682 C CA . CYS A 1 86 ? -8.282 4.729 2.092 1.00 96.56 86 CYS A CA 1
ATOM 683 C C . CYS A 1 86 ? -7.822 5.647 0.955 1.00 96.56 86 CYS A C 1
ATOM 685 O O . CYS A 1 86 ? -8.280 5.486 -0.174 1.00 96.56 86 CYS A O 1
ATOM 687 N N . LEU A 1 87 ? -6.905 6.567 1.243 1.00 96.75 87 LEU A N 1
ATOM 688 C CA . LEU A 1 87 ? -6.128 7.289 0.237 1.00 96.75 87 LEU A CA 1
ATOM 689 C C . LEU A 1 87 ? -4.787 6.589 0.081 1.00 96.75 87 LEU A C 1
ATOM 691 O O . LEU A 1 87 ? -4.149 6.263 1.083 1.00 96.75 87 LEU A O 1
ATOM 695 N N . CYS A 1 88 ? -4.342 6.388 -1.151 1.00 97.19 88 CYS A N 1
ATOM 696 C CA . CYS A 1 88 ? -3.098 5.698 -1.451 1.00 97.19 88 CYS A CA 1
ATOM 697 C C . CYS A 1 88 ? -2.238 6.552 -2.381 1.00 97.19 88 CYS A C 1
ATOM 699 O O . CYS A 1 88 ? -2.593 6.771 -3.538 1.00 97.19 88 CYS A O 1
ATOM 701 N N . LEU A 1 89 ? -1.069 6.960 -1.901 1.00 97.69 89 LEU A N 1
ATOM 702 C CA . LEU A 1 89 ? -0.011 7.535 -2.720 1.00 97.69 89 LEU A CA 1
ATOM 703 C C . LEU A 1 89 ? 1.033 6.453 -2.981 1.00 97.69 89 LEU A C 1
ATOM 705 O O . LEU A 1 89 ? 1.492 5.794 -2.048 1.00 97.69 89 LEU A O 1
ATOM 709 N N . SER A 1 90 ? 1.416 6.273 -4.239 1.00 97.00 90 SER A N 1
ATOM 710 C CA . SER A 1 90 ? 2.415 5.275 -4.618 1.00 97.00 90 SER A CA 1
ATOM 711 C C . SER A 1 90 ? 3.450 5.844 -5.576 1.00 97.00 90 SER A C 1
ATOM 713 O O . SER A 1 90 ? 3.096 6.509 -6.550 1.00 97.00 90 SER A O 1
ATOM 715 N N . THR A 1 91 ? 4.713 5.526 -5.306 1.00 98.00 91 THR A N 1
ATOM 716 C CA . THR A 1 91 ? 5.843 5.699 -6.217 1.00 98.00 91 THR A CA 1
ATOM 717 C C . THR A 1 91 ? 6.259 4.319 -6.698 1.00 98.00 91 THR A C 1
ATOM 719 O O . THR A 1 91 ? 6.651 3.469 -5.902 1.00 98.00 91 THR A O 1
ATOM 722 N N . ILE A 1 92 ? 6.150 4.090 -8.001 1.00 97.31 92 ILE A N 1
ATOM 723 C CA . ILE A 1 92 ? 6.438 2.821 -8.659 1.00 97.31 92 ILE A CA 1
ATOM 724 C C . ILE A 1 92 ? 7.740 2.964 -9.436 1.00 97.31 92 ILE A C 1
ATOM 726 O O . ILE A 1 92 ? 7.919 3.936 -10.171 1.00 97.31 92 ILE A O 1
ATOM 730 N N . LYS A 1 93 ? 8.624 1.979 -9.305 1.00 98.00 93 LYS A N 1
ATOM 731 C CA . LYS A 1 93 ? 9.905 1.885 -10.001 1.00 98.00 93 LYS A CA 1
ATOM 732 C C . LYS A 1 93 ? 9.994 0.543 -10.722 1.00 98.00 93 LYS A C 1
ATOM 734 O O . LYS A 1 93 ? 9.857 -0.517 -10.113 1.00 98.00 93 LYS A O 1
ATOM 739 N N . MET A 1 94 ? 10.233 0.600 -12.026 1.00 97.75 94 MET A N 1
ATOM 740 C CA . MET A 1 94 ? 10.311 -0.554 -12.918 1.00 97.75 94 MET A CA 1
ATOM 741 C C . MET A 1 94 ? 11.701 -0.605 -13.547 1.00 97.75 94 MET A C 1
ATOM 743 O O . MET A 1 94 ? 12.115 0.340 -14.219 1.00 97.75 94 MET A O 1
ATOM 747 N N . THR A 1 95 ? 12.426 -1.699 -13.323 1.00 97.69 95 THR A N 1
ATOM 748 C CA . THR A 1 95 ? 13.809 -1.882 -13.802 1.00 97.69 95 THR A CA 1
ATOM 749 C C . THR A 1 95 ? 13.923 -2.867 -14.962 1.00 97.69 95 THR A C 1
ATOM 751 O O . THR A 1 95 ? 15.029 -3.168 -15.399 1.00 97.69 95 THR A O 1
ATOM 754 N N . THR A 1 96 ? 12.801 -3.376 -15.478 1.00 97.06 96 THR A N 1
ATOM 755 C CA . THR A 1 96 ? 12.788 -4.239 -16.667 1.00 97.06 96 THR A CA 1
ATOM 756 C C . THR A 1 96 ? 11.685 -3.819 -17.634 1.00 97.06 96 THR A C 1
ATOM 758 O O . THR A 1 96 ? 10.643 -3.329 -17.181 1.00 97.06 96 THR A O 1
ATOM 761 N N . PRO A 1 97 ? 11.848 -4.052 -18.949 1.00 97.19 97 PRO A N 1
ATOM 762 C CA . PRO A 1 97 ? 10.800 -3.758 -19.921 1.00 97.19 97 PRO A CA 1
ATOM 763 C C . PRO A 1 97 ? 9.515 -4.555 -19.687 1.00 97.19 97 PRO A C 1
ATOM 765 O O . PRO A 1 97 ? 8.430 -4.039 -19.924 1.00 97.19 97 PRO A O 1
ATOM 768 N N . GLU A 1 98 ? 9.627 -5.793 -19.198 1.00 95.88 98 GLU A N 1
ATOM 769 C CA . GLU A 1 98 ? 8.485 -6.658 -18.886 1.00 95.88 98 GLU A CA 1
ATOM 770 C C . GLU A 1 98 ? 7.609 -6.048 -17.786 1.00 95.88 98 GLU A C 1
ATOM 772 O O . GLU A 1 98 ? 6.417 -5.822 -17.990 1.00 95.88 98 GLU A O 1
ATOM 777 N N . THR A 1 99 ? 8.205 -5.711 -16.637 1.00 96.19 99 THR A N 1
ATOM 778 C CA . THR A 1 99 ? 7.463 -5.124 -15.513 1.00 96.19 99 THR A CA 1
ATOM 779 C C . THR A 1 99 ? 6.900 -3.748 -15.854 1.00 96.19 99 THR A C 1
ATOM 781 O O . THR A 1 99 ? 5.783 -3.426 -15.444 1.00 96.19 99 THR A O 1
ATOM 784 N N . ALA A 1 100 ? 7.635 -2.954 -16.640 1.00 97.06 100 ALA A N 1
ATOM 785 C CA . ALA A 1 100 ? 7.165 -1.663 -17.120 1.00 97.06 100 ALA A CA 1
ATOM 786 C C . ALA A 1 100 ? 5.977 -1.797 -18.078 1.00 97.06 100 ALA A C 1
ATOM 788 O O . ALA A 1 100 ? 5.021 -1.033 -17.974 1.00 97.06 100 ALA A O 1
ATOM 789 N N . ARG A 1 101 ? 6.002 -2.778 -18.983 1.00 96.69 101 ARG A N 1
ATOM 790 C CA . ARG A 1 101 ? 4.923 -3.022 -19.942 1.00 96.69 101 ARG A CA 1
ATOM 791 C C . ARG A 1 101 ? 3.638 -3.473 -19.253 1.00 96.69 101 ARG A C 1
ATOM 793 O O . ARG A 1 101 ? 2.593 -2.863 -19.467 1.00 96.69 101 ARG A O 1
ATOM 800 N N . LEU A 1 102 ? 3.736 -4.466 -18.366 1.00 95.56 102 LEU A N 1
ATOM 801 C CA . LEU A 1 102 ? 2.598 -4.966 -17.587 1.00 95.56 102 LEU A CA 1
ATOM 802 C C . LEU A 1 102 ? 1.891 -3.835 -16.822 1.00 95.56 102 LEU A C 1
ATOM 804 O O . LEU A 1 102 ? 0.663 -3.762 -16.786 1.00 95.56 102 LEU A O 1
ATOM 808 N N . PHE A 1 103 ? 2.662 -2.928 -16.220 1.00 95.62 103 PHE A N 1
ATOM 809 C CA . PHE A 1 103 ? 2.098 -1.842 -15.425 1.00 95.62 103 PHE A CA 1
ATOM 810 C C . PHE A 1 103 ? 1.597 -0.661 -16.272 1.00 95.62 103 PHE A C 1
ATOM 812 O O . PHE A 1 103 ? 0.508 -0.147 -16.021 1.00 95.62 103 PHE A O 1
ATOM 819 N N . LEU A 1 104 ? 2.385 -0.203 -17.251 1.00 95.56 104 LEU A N 1
ATOM 820 C CA . LEU A 1 104 ? 2.114 1.034 -17.995 1.00 95.56 104 LEU A CA 1
ATOM 821 C C . LEU A 1 104 ? 1.220 0.833 -19.219 1.00 95.56 104 LEU A C 1
ATOM 823 O O . LEU A 1 104 ? 0.442 1.725 -19.537 1.00 95.56 104 LEU A O 1
ATOM 827 N N . GLU A 1 105 ? 1.355 -0.295 -19.916 1.00 93.44 105 GLU A N 1
ATOM 828 C CA . GLU A 1 105 ? 0.617 -0.580 -21.153 1.00 93.44 105 GLU A CA 1
ATOM 829 C C . GLU A 1 105 ? -0.591 -1.480 -20.882 1.00 93.44 105 GLU A C 1
ATOM 831 O O . GLU A 1 105 ? -1.696 -1.186 -21.328 1.00 93.44 105 GLU A O 1
ATOM 836 N N . GLU A 1 106 ? -0.406 -2.552 -20.109 1.00 93.00 106 GLU A N 1
ATOM 837 C CA . GLU A 1 106 ? -1.476 -3.523 -19.835 1.00 93.00 106 GLU A CA 1
ATOM 838 C C . GLU A 1 106 ? -2.358 -3.133 -18.635 1.00 93.00 106 GLU A C 1
ATOM 840 O O . GLU A 1 106 ? -3.411 -3.730 -18.413 1.00 93.00 106 GLU A O 1
ATOM 845 N N . GLY A 1 107 ? -1.958 -2.114 -17.866 1.00 90.31 107 GLY A N 1
ATOM 846 C CA . GLY A 1 107 ? -2.758 -1.559 -16.771 1.00 90.31 107 GLY A CA 1
ATOM 847 C C . GLY A 1 107 ? -2.920 -2.496 -15.569 1.00 90.31 107 GLY A C 1
ATOM 848 O O . GLY A 1 107 ? -3.899 -2.391 -14.823 1.00 90.31 107 GLY A O 1
ATOM 849 N N . VAL A 1 108 ? -1.985 -3.426 -15.358 1.00 89.06 108 VAL A N 1
ATOM 850 C CA . VAL A 1 108 ? -2.039 -4.365 -14.232 1.00 89.06 108 VAL A CA 1
ATOM 851 C C . VAL A 1 108 ? -1.880 -3.609 -12.906 1.00 89.06 108 VAL A C 1
ATOM 853 O O . VAL A 1 108 ? -0.910 -2.892 -12.671 1.00 89.06 108 VAL A O 1
ATOM 856 N N . ALA A 1 109 ? -2.833 -3.780 -11.987 1.00 87.06 109 ALA A N 1
ATOM 857 C CA . ALA A 1 109 ? -2.794 -3.124 -10.679 1.00 87.06 109 ALA A CA 1
ATOM 858 C C . ALA A 1 109 ? -1.640 -3.641 -9.795 1.00 87.06 109 ALA A C 1
ATOM 860 O O . ALA A 1 109 ? -1.328 -4.829 -9.819 1.00 87.06 109 ALA A O 1
ATOM 861 N N . ILE A 1 110 ? -1.092 -2.790 -8.912 1.00 88.94 110 ILE A N 1
ATOM 862 C CA . ILE A 1 110 ? 0.040 -3.123 -8.012 1.00 88.94 110 ILE A CA 1
ATOM 863 C C . ILE A 1 110 ? -0.162 -4.463 -7.279 1.00 88.94 110 ILE A C 1
ATOM 865 O O . ILE A 1 110 ? 0.704 -5.330 -7.322 1.00 88.94 110 ILE A O 1
ATOM 869 N N . GLY A 1 111 ? -1.324 -4.684 -6.653 1.00 80.94 111 GLY A N 1
ATOM 870 C CA . GLY A 1 111 ? -1.600 -5.934 -5.925 1.00 80.94 111 GLY A CA 1
ATOM 871 C C . GLY A 1 111 ? -1.693 -7.187 -6.812 1.00 80.94 111 GLY A C 1
ATOM 872 O O . GLY A 1 111 ? -1.578 -8.306 -6.313 1.00 80.94 111 GLY A O 1
ATOM 873 N N . GLN A 1 112 ? -1.896 -7.015 -8.122 1.00 85.19 112 GLN A N 1
ATOM 874 C CA . GLN A 1 112 ? -1.941 -8.093 -9.116 1.00 85.19 112 GLN A CA 1
ATOM 875 C C . GLN A 1 112 ? -0.596 -8.300 -9.820 1.00 85.19 112 GLN A C 1
ATOM 877 O O . GLN A 1 112 ? -0.341 -9.410 -10.286 1.00 85.19 112 GLN A O 1
ATOM 882 N N . MET A 1 113 ? 0.289 -7.295 -9.842 1.00 90.31 113 MET A N 1
ATOM 883 C CA . MET A 1 113 ? 1.636 -7.405 -10.419 1.00 90.31 113 MET A CA 1
ATOM 884 C C . MET A 1 113 ? 2.393 -8.593 -9.829 1.00 90.31 113 MET A C 1
ATOM 886 O O . MET A 1 113 ? 2.866 -9.455 -10.560 1.00 90.31 113 MET A O 1
ATOM 890 N N . TYR A 1 114 ? 2.419 -8.715 -8.503 1.00 84.81 114 TYR A N 1
ATOM 891 C CA . TYR A 1 114 ? 3.148 -9.794 -7.830 1.00 84.81 114 TYR A CA 1
ATOM 892 C C . TYR A 1 114 ? 2.579 -11.188 -8.133 1.00 84.81 114 TYR A C 1
ATOM 894 O O . TYR A 1 114 ? 3.330 -12.150 -8.288 1.00 84.81 114 TYR A O 1
ATOM 902 N N . ARG A 1 115 ? 1.253 -11.299 -8.301 1.00 83.31 115 ARG A N 1
ATOM 903 C CA . ARG A 1 115 ? 0.612 -12.553 -8.732 1.00 83.31 115 ARG A CA 1
ATOM 904 C C . ARG A 1 115 ? 0.966 -12.894 -10.174 1.00 83.31 115 ARG A C 1
ATOM 906 O O . ARG A 1 115 ? 1.269 -14.046 -10.456 1.00 83.31 115 ARG A O 1
ATOM 913 N N . THR A 1 116 ? 0.942 -11.893 -11.052 1.00 86.00 116 THR A N 1
ATOM 914 C CA . THR A 1 116 ? 1.248 -12.034 -12.483 1.00 86.00 116 THR A CA 1
ATOM 915 C C . THR A 1 116 ? 2.699 -12.460 -12.693 1.00 86.00 116 THR A C 1
ATOM 917 O O . THR A 1 116 ? 2.966 -13.358 -13.479 1.00 86.00 116 THR A O 1
ATOM 920 N N . LEU A 1 117 ? 3.623 -11.900 -11.908 1.00 86.81 117 LEU A N 1
ATOM 921 C CA . LEU A 1 117 ? 5.043 -12.261 -11.922 1.00 86.81 117 LEU A CA 1
ATOM 922 C C . LEU A 1 117 ? 5.340 -13.603 -11.228 1.00 86.81 117 LEU A C 1
ATOM 924 O O . LEU A 1 117 ? 6.484 -14.051 -11.229 1.00 86.81 117 LEU A O 1
ATOM 928 N N . GLY A 1 118 ? 4.343 -14.238 -10.597 1.00 81.00 118 GLY A N 1
ATOM 929 C CA . GLY A 1 118 ? 4.506 -15.513 -9.895 1.00 81.00 118 GLY A CA 1
ATOM 930 C C . GLY A 1 118 ? 5.436 -15.442 -8.678 1.00 81.00 118 GLY A C 1
ATOM 931 O O . GLY A 1 118 ? 6.026 -16.453 -8.299 1.00 81.00 118 GLY A O 1
ATOM 932 N N . ARG A 1 119 ? 5.600 -14.258 -8.073 1.00 82.50 119 ARG A N 1
ATOM 933 C CA . ARG A 1 119 ? 6.572 -14.001 -7.000 1.00 82.50 119 ARG A CA 1
ATOM 934 C C . ARG A 1 119 ? 5.893 -13.430 -5.765 1.00 82.50 119 ARG A C 1
ATOM 936 O O . ARG A 1 119 ? 5.018 -12.573 -5.854 1.00 82.50 119 ARG A O 1
ATOM 943 N N . VAL A 1 120 ? 6.326 -13.887 -4.594 1.00 81.56 120 VAL A N 1
ATOM 944 C CA . VAL A 1 120 ? 5.911 -13.283 -3.324 1.00 81.56 120 VAL A CA 1
ATOM 945 C C . VAL A 1 120 ? 6.687 -11.973 -3.159 1.00 81.56 120 VAL A C 1
ATOM 947 O O . VAL A 1 120 ? 7.914 -11.998 -3.270 1.00 81.56 120 VAL A O 1
ATOM 950 N N . PRO A 1 121 ? 6.014 -10.831 -2.941 1.00 88.81 121 PRO A N 1
ATOM 951 C CA . PRO A 1 121 ? 6.716 -9.583 -2.700 1.00 88.81 121 PRO A CA 1
ATOM 952 C C . PRO A 1 121 ? 7.394 -9.603 -1.334 1.00 88.81 121 PRO A C 1
ATOM 954 O O . PRO A 1 121 ? 6.816 -10.072 -0.352 1.00 88.81 121 PRO A O 1
ATOM 957 N N . THR A 1 122 ? 8.571 -8.997 -1.257 1.00 91.56 122 THR A N 1
ATOM 958 C CA . THR A 1 122 ? 9.132 -8.550 0.014 1.00 91.56 122 THR A CA 1
ATOM 959 C C . THR A 1 122 ? 8.321 -7.350 0.481 1.00 91.56 122 THR A C 1
ATOM 961 O O . THR A 1 122 ? 8.222 -6.350 -0.233 1.00 91.56 122 THR A O 1
ATOM 964 N N . PHE A 1 123 ? 7.726 -7.455 1.665 1.00 93.62 123 PHE A N 1
ATOM 965 C CA . PHE A 1 123 ? 7.002 -6.368 2.310 1.00 93.62 123 PHE A CA 1
ATOM 966 C C . PHE A 1 123 ? 7.828 -5.805 3.459 1.00 93.62 123 PHE A C 1
ATOM 968 O O . PHE A 1 123 ? 8.302 -6.552 4.311 1.00 93.62 123 PHE A O 1
ATOM 975 N N . THR A 1 124 ? 7.931 -4.481 3.513 1.00 95.44 124 THR A N 1
ATOM 976 C CA . THR A 1 124 ? 8.623 -3.791 4.600 1.00 95.44 124 THR A CA 1
ATOM 977 C C . THR A 1 124 ? 7.780 -2.619 5.074 1.00 95.44 124 THR A C 1
ATOM 979 O O . THR A 1 124 ? 7.663 -1.607 4.384 1.00 95.44 124 THR A O 1
ATOM 982 N N . LEU A 1 125 ? 7.208 -2.721 6.274 1.00 97.31 125 LEU A N 1
ATOM 983 C CA . LEU A 1 125 ? 6.483 -1.627 6.914 1.00 97.31 125 LEU A CA 1
ATOM 984 C C . LEU A 1 125 ? 7.492 -0.637 7.503 1.00 97.31 125 LEU A C 1
ATOM 986 O O . LEU A 1 125 ? 8.267 -0.967 8.403 1.00 97.31 125 LEU A O 1
ATOM 990 N N . THR A 1 126 ? 7.516 0.591 6.997 1.00 97.19 126 THR A N 1
ATOM 991 C CA . THR A 1 126 ? 8.511 1.591 7.406 1.00 97.19 126 THR A CA 1
ATOM 992 C C . THR A 1 126 ? 7.985 2.501 8.504 1.00 97.19 126 THR A C 1
ATOM 994 O O . THR A 1 126 ? 8.738 2.826 9.422 1.00 97.19 126 THR A O 1
ATOM 997 N N . SER A 1 127 ? 6.700 2.859 8.458 1.00 96.81 127 SER A N 1
ATOM 998 C CA . SER A 1 127 ? 6.076 3.772 9.416 1.00 96.81 127 SER A CA 1
ATOM 999 C C . SER A 1 127 ? 4.592 3.469 9.605 1.00 96.81 127 SER A C 1
ATOM 1001 O O . SER A 1 127 ? 3.900 3.102 8.655 1.00 96.81 127 SER A O 1
ATOM 1003 N N . VAL A 1 128 ? 4.113 3.663 10.833 1.00 97.50 128 VAL A N 1
ATOM 1004 C CA . VAL A 1 128 ? 2.700 3.658 11.219 1.00 97.50 128 VAL A CA 1
ATOM 1005 C C . VAL A 1 128 ? 2.452 4.902 12.059 1.00 97.50 128 VAL A C 1
ATOM 1007 O O . VAL A 1 128 ? 3.279 5.246 12.903 1.00 97.50 128 VAL A O 1
ATOM 1010 N N . GLY A 1 129 ? 1.318 5.562 11.843 1.00 94.50 129 GLY A N 1
ATOM 1011 C CA . GLY A 1 129 ? 0.940 6.755 12.590 1.00 94.50 129 GLY A CA 1
ATOM 1012 C C . GLY A 1 129 ? -0.551 6.801 12.883 1.00 94.50 129 GLY A C 1
ATOM 1013 O O . GLY A 1 129 ? -1.367 6.401 12.054 1.00 94.50 129 GLY A O 1
ATOM 1014 N N . VAL A 1 130 ? -0.891 7.315 14.062 1.00 94.81 130 VAL A N 1
ATOM 1015 C CA . VAL A 1 130 ? -2.232 7.812 14.380 1.00 94.81 130 VAL A CA 1
ATOM 1016 C C . VAL A 1 130 ? -2.109 9.314 14.525 1.00 94.81 130 VAL A C 1
ATOM 1018 O O . VAL A 1 130 ? -1.251 9.801 15.262 1.00 94.81 130 VAL A O 1
ATOM 1021 N N . HIS A 1 131 ? -2.956 10.048 13.825 1.00 91.56 131 HIS A N 1
ATOM 1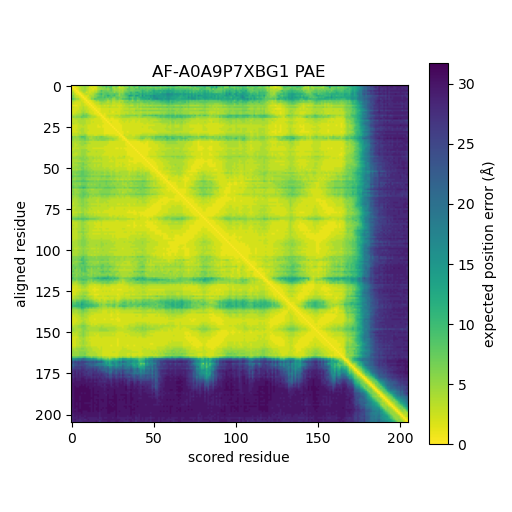022 C CA . HIS A 1 131 ? -2.956 11.500 13.887 1.00 91.56 131 HIS A CA 1
ATOM 1023 C C . HIS A 1 131 ? -4.390 12.004 13.962 1.00 91.56 131 HIS A C 1
ATOM 1025 O O . HIS A 1 131 ? -5.310 11.374 13.450 1.00 91.56 131 HIS A O 1
ATOM 1031 N N . GLN A 1 132 ? -4.587 13.163 14.575 1.00 90.75 132 GLN A N 1
ATOM 1032 C CA . GLN A 1 132 ? -5.887 13.818 14.636 1.00 90.75 132 GLN A CA 1
ATOM 1033 C C . GLN A 1 132 ? -5.941 14.942 13.613 1.00 90.75 132 GLN A C 1
ATOM 1035 O O . GLN A 1 132 ? -4.989 15.709 13.462 1.00 90.75 132 GLN A O 1
ATOM 1040 N N . ASN A 1 133 ? -7.054 15.034 12.890 1.00 84.88 133 ASN A N 1
ATOM 1041 C CA . ASN A 1 133 ? -7.328 16.206 12.070 1.00 84.88 133 ASN A CA 1
ATOM 1042 C C . ASN A 1 133 ? -7.897 17.355 12.926 1.00 84.88 133 ASN A C 1
ATOM 1044 O O . ASN A 1 133 ? -8.171 17.198 14.116 1.00 84.88 133 ASN A O 1
ATOM 1048 N N . LEU A 1 134 ? -8.113 18.517 12.305 1.00 83.38 134 LEU A N 1
ATOM 1049 C CA . LEU A 1 134 ? -8.653 19.709 12.978 1.00 83.38 134 LEU A CA 1
ATOM 1050 C C . LEU A 1 134 ? -10.051 19.498 13.586 1.00 83.38 134 LEU A C 1
ATOM 1052 O O . LEU A 1 134 ? -10.448 20.234 14.483 1.00 83.38 134 LEU A O 1
ATOM 1056 N N . SER A 1 135 ? -10.795 18.501 13.107 1.00 83.94 135 SER A N 1
ATOM 1057 C CA . SER A 1 135 ? -12.122 18.134 13.608 1.00 83.94 135 SER A CA 1
ATOM 1058 C C . SER A 1 135 ? -12.068 17.101 14.741 1.00 83.94 135 SER A C 1
ATOM 1060 O O . SER A 1 135 ? -13.117 16.6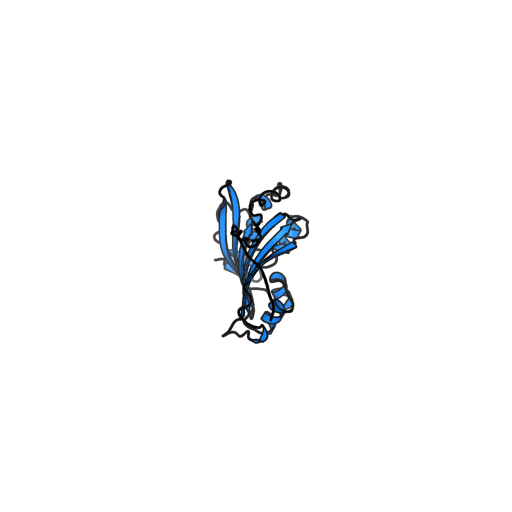36 15.181 1.00 83.94 135 SER A O 1
ATOM 1062 N N . GLY A 1 136 ? -10.870 16.711 15.194 1.00 88.06 136 GLY A N 1
ATOM 1063 C CA . GLY A 1 136 ? -10.665 15.701 16.233 1.00 88.06 136 GLY A CA 1
ATOM 1064 C C . GLY A 1 136 ? -10.877 14.259 15.765 1.00 88.06 136 GLY A C 1
ATOM 1065 O O . GLY A 1 136 ? -10.883 13.350 16.590 1.00 88.06 136 GLY A O 1
ATOM 1066 N N . VAL A 1 137 ? -11.049 14.022 14.459 1.00 88.19 137 VAL A N 1
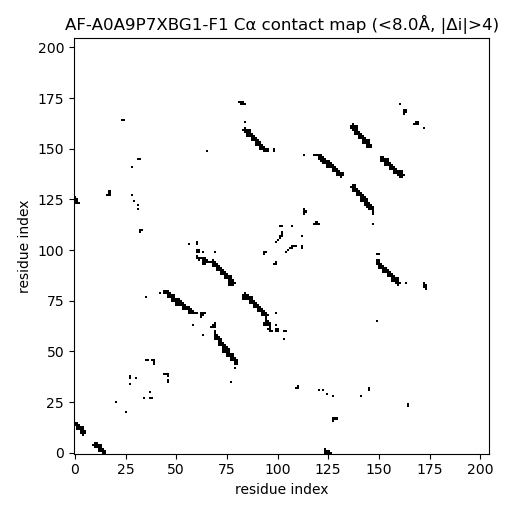ATOM 1067 C CA . VAL A 1 137 ? -11.148 12.664 13.912 1.00 88.19 137 VAL A CA 1
ATOM 1068 C C . VAL A 1 137 ? -9.743 12.094 13.780 1.00 88.19 137 VAL A C 1
ATOM 1070 O O . VAL A 1 137 ? -8.869 12.696 13.146 1.00 88.19 137 VAL A O 1
ATOM 1073 N N . GLU A 1 138 ? -9.531 10.931 14.390 1.00 93.00 138 GLU A N 1
ATOM 1074 C CA . GLU A 1 138 ? -8.291 10.181 14.242 1.00 93.00 138 GLU A CA 1
ATOM 1075 C C . GLU A 1 138 ? -8.238 9.535 12.861 1.00 93.00 138 GLU A C 1
ATOM 1077 O O . GLU A 1 138 ? -9.178 8.855 12.454 1.00 93.00 138 GLU A O 1
ATOM 1082 N N . HIS A 1 139 ? -7.123 9.706 12.165 1.00 93.69 139 HIS A N 1
ATOM 1083 C CA . HIS A 1 139 ? -6.784 8.950 10.973 1.00 93.69 139 HIS A CA 1
ATOM 1084 C C . HIS A 1 139 ? -5.614 8.025 11.267 1.00 93.69 139 HIS A C 1
ATOM 1086 O O . HIS A 1 139 ? -4.708 8.341 12.045 1.00 93.69 139 HIS A O 1
ATOM 1092 N N . LEU A 1 140 ? -5.651 6.870 10.616 1.00 95.88 140 LEU A N 1
ATOM 1093 C CA . LEU A 1 140 ? -4.608 5.865 10.691 1.00 95.88 140 LEU A CA 1
ATOM 1094 C C . LEU A 1 140 ? -3.792 5.917 9.402 1.00 95.88 140 LEU A C 1
ATOM 1096 O O . LEU A 1 140 ? -4.360 6.001 8.319 1.00 95.88 140 LEU A O 1
ATOM 1100 N N . ALA A 1 141 ? -2.471 5.851 9.494 1.00 96.56 141 ALA A N 1
ATOM 1101 C CA . ALA A 1 141 ? -1.602 5.878 8.328 1.00 96.56 141 ALA A CA 1
ATOM 1102 C C . ALA A 1 141 ? -0.536 4.787 8.395 1.00 96.56 141 ALA A C 1
ATOM 1104 O O . ALA A 1 141 ? -0.041 4.446 9.472 1.00 96.56 141 ALA A O 1
ATOM 1105 N N . ARG A 1 142 ? -0.141 4.286 7.222 1.00 97.44 142 ARG A N 1
ATOM 1106 C CA . ARG A 1 142 ? 1.064 3.472 7.050 1.00 97.44 142 ARG A CA 1
ATOM 1107 C C . ARG A 1 142 ? 1.890 3.929 5.865 1.00 97.44 142 ARG A C 1
ATOM 1109 O O . ARG A 1 142 ? 1.360 4.408 4.868 1.00 97.44 142 ARG A O 1
ATOM 1116 N N . SER A 1 143 ? 3.197 3.743 5.966 1.00 97.94 143 SER A N 1
ATOM 1117 C CA . SER A 1 143 ? 4.117 3.780 4.832 1.00 97.94 143 SER A CA 1
ATOM 1118 C C . SER A 1 143 ? 4.873 2.460 4.779 1.00 97.94 143 SER A C 1
ATOM 1120 O O . SER A 1 143 ? 5.289 1.941 5.817 1.00 97.94 143 SER A O 1
ATOM 1122 N N . TYR A 1 144 ? 5.009 1.894 3.588 1.00 97.44 144 TYR A N 1
ATOM 1123 C CA . TYR A 1 144 ? 5.639 0.598 3.383 1.00 97.44 144 TYR A CA 1
ATOM 1124 C C . TYR A 1 144 ? 6.226 0.493 1.980 1.00 97.44 144 TYR A C 1
ATOM 1126 O O . TYR A 1 144 ? 5.870 1.265 1.089 1.00 97.44 144 TYR A O 1
ATOM 1134 N N . SER A 1 145 ? 7.107 -0.481 1.782 1.00 96.12 145 SER A N 1
ATOM 1135 C CA . SER A 1 145 ? 7.536 -0.894 0.453 1.00 96.12 145 SER A CA 1
ATOM 1136 C C . SER A 1 145 ? 7.064 -2.306 0.125 1.00 96.12 145 SER A C 1
ATOM 1138 O O . SER A 1 145 ? 6.924 -3.163 1.003 1.00 96.12 145 SER A O 1
ATOM 1140 N N . LEU A 1 146 ? 6.786 -2.524 -1.158 1.00 94.56 146 LEU A N 1
ATOM 1141 C CA . LEU A 1 146 ? 6.595 -3.840 -1.754 1.00 94.56 146 LEU A CA 1
ATOM 1142 C C . LEU A 1 146 ? 7.578 -3.984 -2.906 1.00 94.56 146 LEU A C 1
ATOM 1144 O O . LEU A 1 146 ? 7.546 -3.195 -3.853 1.00 94.56 146 LEU A O 1
ATOM 1148 N N . SER A 1 147 ? 8.426 -5.002 -2.860 1.00 93.50 147 SER A N 1
ATOM 1149 C CA . SER A 1 147 ? 9.430 -5.212 -3.898 1.00 93.50 147 SER A CA 1
ATOM 1150 C C . SER A 1 147 ? 9.510 -6.661 -4.353 1.00 93.50 147 SER A C 1
ATOM 1152 O O . SER A 1 147 ? 9.307 -7.613 -3.604 1.00 93.50 147 SER A O 1
ATOM 1154 N N . THR A 1 148 ? 9.802 -6.821 -5.633 1.00 92.75 148 THR A N 1
ATOM 1155 C CA . THR A 1 148 ? 10.274 -8.057 -6.246 1.00 92.75 148 THR A CA 1
ATOM 1156 C C . THR A 1 148 ? 11.317 -7.677 -7.297 1.00 92.75 148 THR A C 1
ATOM 1158 O O . THR A 1 148 ? 11.491 -6.495 -7.605 1.00 92.75 148 THR A O 1
ATOM 1161 N N . GLU A 1 149 ? 12.053 -8.638 -7.848 1.00 92.50 149 GLU A N 1
ATOM 1162 C CA . GLU A 1 149 ? 13.003 -8.306 -8.914 1.00 92.50 149 GLU A CA 1
ATOM 1163 C C . GLU A 1 149 ? 12.249 -7.691 -10.107 1.00 92.50 149 GLU A C 1
ATOM 1165 O O . GLU A 1 149 ? 11.232 -8.219 -10.558 1.00 92.50 149 GLU A O 1
ATOM 1170 N N . GLY A 1 150 ? 12.737 -6.541 -10.575 1.00 94.25 150 GLY A N 1
ATOM 1171 C CA . GLY A 1 150 ? 12.138 -5.794 -11.678 1.00 94.25 150 GLY A CA 1
ATOM 1172 C C . GLY A 1 150 ? 11.084 -4.756 -11.279 1.00 94.25 150 GLY A C 1
ATOM 1173 O O . GLY A 1 150 ? 10.762 -3.898 -12.105 1.00 94.25 150 GLY A O 1
ATOM 1174 N N . PHE A 1 151 ? 10.525 -4.817 -10.064 1.00 95.50 151 PHE A N 1
ATOM 1175 C CA . PHE A 1 151 ? 9.362 -4.010 -9.680 1.00 95.50 151 PHE A CA 1
ATOM 1176 C C . PHE A 1 151 ? 9.356 -3.655 -8.189 1.00 95.50 151 PHE A C 1
ATOM 1178 O O . PHE A 1 151 ? 9.243 -4.521 -7.319 1.00 95.50 151 PHE A O 1
ATOM 1185 N N . GLU A 1 152 ? 9.429 -2.362 -7.896 1.00 96.19 152 GLU A N 1
ATOM 1186 C CA . GLU A 1 152 ? 9.474 -1.809 -6.545 1.00 96.19 152 GLU A CA 1
ATOM 1187 C C . GLU A 1 152 ? 8.405 -0.726 -6.389 1.00 96.19 152 GLU A C 1
ATOM 1189 O O . GLU A 1 152 ? 8.162 0.070 -7.296 1.00 96.19 152 GLU A O 1
ATOM 1194 N N . CYS A 1 153 ? 7.737 -0.715 -5.242 1.00 96.50 153 CYS A N 1
ATOM 1195 C CA . CYS A 1 153 ? 6.736 0.281 -4.895 1.00 96.50 153 CYS A CA 1
ATOM 1196 C C . CYS A 1 153 ? 7.004 0.811 -3.493 1.00 96.50 153 CYS A C 1
ATOM 1198 O O . CYS A 1 153 ? 7.092 0.030 -2.548 1.00 96.50 153 CYS A O 1
ATOM 1200 N N . GLU A 1 154 ? 7.037 2.130 -3.356 1.00 97.75 154 GLU A N 1
ATOM 1201 C CA . GLU A 1 154 ? 6.900 2.819 -2.077 1.00 97.75 154 GLU A CA 1
ATOM 1202 C C . GLU A 1 154 ? 5.475 3.343 -1.973 1.00 97.75 154 GLU A C 1
ATOM 1204 O O . GLU A 1 154 ? 4.984 4.024 -2.876 1.00 97.75 154 GLU A O 1
ATOM 1209 N N . ILE A 1 155 ? 4.782 2.984 -0.897 1.00 97.50 155 ILE A N 1
ATOM 1210 C CA . ILE A 1 155 ? 3.351 3.219 -0.761 1.00 97.50 155 ILE A CA 1
ATOM 1211 C C . ILE A 1 155 ? 3.080 3.883 0.581 1.00 97.50 155 ILE A C 1
ATOM 1213 O O . ILE A 1 155 ? 3.531 3.418 1.629 1.00 97.50 155 ILE A O 1
ATOM 1217 N N . ARG A 1 156 ? 2.297 4.960 0.544 1.00 97.94 156 ARG A N 1
ATOM 1218 C CA . ARG A 1 156 ? 1.693 5.591 1.712 1.00 97.94 156 ARG A CA 1
ATOM 1219 C C . ARG A 1 156 ? 0.186 5.452 1.627 1.00 97.94 156 ARG A C 1
ATOM 1221 O O . ARG A 1 156 ? -0.422 5.831 0.632 1.00 97.94 156 ARG A O 1
ATOM 1228 N N . GLU A 1 157 ? -0.404 4.957 2.700 1.00 97.56 157 GLU A N 1
ATOM 1229 C CA . GLU A 1 157 ? -1.841 4.773 2.823 1.00 97.56 157 GLU A CA 1
ATOM 1230 C C . GLU A 1 157 ? -2.367 5.490 4.056 1.00 97.56 157 GLU A C 1
ATOM 1232 O O . GLU A 1 157 ? -1.753 5.435 5.123 1.00 97.56 157 GLU A O 1
ATOM 1237 N N . ILE A 1 158 ? -3.505 6.159 3.897 1.00 96.88 158 ILE A N 1
ATOM 1238 C CA . ILE A 1 158 ? -4.177 6.917 4.950 1.00 96.88 158 ILE A CA 1
ATOM 1239 C C . ILE A 1 158 ? -5.629 6.459 5.004 1.00 96.88 158 ILE A C 1
ATOM 1241 O O . ILE A 1 158 ? -6.353 6.560 4.019 1.00 96.88 158 ILE A O 1
ATOM 1245 N N . PHE A 1 159 ? -6.061 5.980 6.162 1.00 95.69 159 PHE A N 1
ATOM 1246 C CA . PHE A 1 159 ? -7.449 5.690 6.492 1.00 95.69 159 PHE A CA 1
ATOM 1247 C C . PHE A 1 159 ? -8.043 6.943 7.156 1.00 95.69 159 PHE A C 1
ATOM 1249 O O . PHE A 1 159 ? -7.661 7.244 8.291 1.00 95.69 159 PHE A O 1
ATOM 1256 N N . PRO A 1 160 ? -8.929 7.697 6.471 1.00 92.94 160 PRO A N 1
ATOM 1257 C CA . PRO A 1 160 ? -9.378 9.026 6.913 1.00 92.94 160 PRO A CA 1
ATOM 1258 C C . PRO A 1 160 ? -10.041 9.051 8.283 1.00 92.94 160 PRO A C 1
ATOM 1260 O O . PRO A 1 160 ? -9.962 10.047 8.997 1.00 92.94 160 PRO A O 1
ATOM 1263 N N . ASP A 1 161 ? -10.727 7.962 8.614 1.00 92.12 161 ASP A N 1
ATOM 1264 C CA . ASP A 1 161 ? -11.427 7.788 9.869 1.00 92.12 161 ASP A CA 1
ATOM 1265 C C . ASP A 1 161 ? -11.044 6.431 10.443 1.00 92.12 161 ASP A C 1
ATOM 1267 O O . ASP A 1 161 ? -11.407 5.382 9.917 1.00 92.12 161 ASP A O 1
ATOM 1271 N N . ARG A 1 162 ? -10.295 6.449 11.537 1.00 92.88 162 ARG A N 1
ATOM 1272 C CA . ARG A 1 162 ? -9.846 5.257 12.251 1.00 92.88 162 ARG A CA 1
ATOM 1273 C C . ARG A 1 162 ? -11.016 4.391 12.734 1.00 92.88 162 ARG A C 1
ATOM 1275 O O . ARG A 1 162 ? -10.883 3.172 12.827 1.00 92.88 162 ARG A O 1
ATOM 1282 N N . ARG A 1 163 ? -12.186 4.995 12.973 1.00 90.44 163 ARG A N 1
ATOM 1283 C CA . ARG A 1 163 ? -13.398 4.294 13.429 1.00 90.44 163 ARG A CA 1
ATOM 1284 C C . ARG A 1 163 ? -13.950 3.325 12.392 1.00 90.44 163 ARG A C 1
ATOM 1286 O O . ARG A 1 163 ? -14.740 2.462 12.751 1.00 90.44 163 ARG A O 1
ATOM 1293 N N . ILE A 1 164 ? -13.492 3.371 11.135 1.00 90.56 164 ILE A N 1
ATOM 1294 C CA . ILE A 1 164 ? -13.853 2.326 10.170 1.00 90.56 164 ILE A CA 1
ATOM 1295 C C . ILE A 1 164 ? -13.480 0.930 10.676 1.00 90.56 164 ILE A C 1
ATOM 1297 O O . ILE A 1 164 ? -14.145 -0.017 10.292 1.00 90.56 164 ILE A O 1
ATOM 1301 N N . PHE A 1 165 ? -12.475 0.795 11.553 1.00 90.44 165 PHE A N 1
ATOM 1302 C CA . PHE A 1 165 ? -12.051 -0.488 12.116 1.00 90.44 165 PHE A CA 1
ATOM 1303 C C . PHE A 1 165 ? -12.786 -0.893 13.404 1.00 90.44 165 PHE A C 1
ATOM 1305 O O . PHE A 1 165 ? -12.528 -1.974 13.926 1.00 90.44 165 PHE A O 1
ATOM 1312 N N . THR A 1 166 ? -13.718 -0.094 13.932 1.00 84.25 166 THR A N 1
ATOM 1313 C CA . THR A 1 166 ? -14.476 -0.462 15.146 1.00 84.25 166 THR A CA 1
ATOM 1314 C C . THR A 1 166 ? -15.774 -1.212 14.842 1.00 84.25 166 THR A C 1
ATOM 1316 O O . THR A 1 166 ? -16.469 -1.619 15.765 1.00 84.25 166 THR A O 1
ATOM 1319 N N . GLY A 1 167 ? -16.116 -1.421 13.564 1.00 68.69 167 GLY A N 1
ATOM 1320 C CA . GLY A 1 167 ? -17.341 -2.110 13.129 1.00 68.69 167 GLY A CA 1
ATOM 1321 C C . GLY A 1 167 ? -18.622 -1.279 13.278 1.00 68.69 167 GLY A C 1
ATOM 1322 O O . GLY A 1 167 ? -19.656 -1.625 12.709 1.00 68.69 167 GLY A O 1
ATOM 1323 N N . GLU A 1 168 ? -18.554 -0.153 13.984 1.00 57.31 168 GLU A N 1
ATOM 1324 C CA . GLU A 1 168 ? -19.662 0.765 14.192 1.00 57.31 168 GLU A CA 1
ATOM 1325 C C . GLU A 1 168 ? -19.585 1.903 13.164 1.00 57.31 168 GLU A C 1
ATOM 1327 O O . GLU A 1 168 ? -18.793 2.832 13.288 1.00 57.31 168 GLU A O 1
ATOM 1332 N N . CYS A 1 169 ? -20.471 1.868 12.165 1.00 52.28 169 CYS A N 1
ATOM 1333 C CA . CYS A 1 169 ? -20.856 3.053 11.391 1.00 52.28 169 CYS A CA 1
ATOM 1334 C C . CYS A 1 169 ? -19.832 3.600 10.368 1.00 52.28 169 CYS A C 1
ATOM 1336 O O . CYS A 1 169 ? -19.554 4.800 10.334 1.00 52.28 169 CYS A O 1
ATOM 1338 N N . TRP A 1 170 ? -19.343 2.766 9.441 1.00 61.62 170 TRP A N 1
ATOM 1339 C CA . TRP A 1 170 ? -18.663 3.302 8.248 1.00 61.62 170 TRP A CA 1
ATOM 1340 C C . TRP A 1 170 ? -19.633 4.049 7.301 1.00 61.62 170 TRP A C 1
ATOM 1342 O O . TRP A 1 170 ? -19.190 4.929 6.564 1.00 61.62 170 TRP A O 1
ATOM 1352 N N . ASP A 1 171 ? -20.952 3.799 7.404 1.00 53.28 171 ASP A N 1
ATOM 1353 C CA . ASP A 1 171 ? -22.030 4.477 6.650 1.00 53.28 171 ASP A CA 1
ATOM 1354 C C . ASP A 1 171 ? -21.994 6.019 6.766 1.00 53.28 171 ASP A C 1
ATOM 1356 O O . ASP A 1 171 ? -22.575 6.730 5.947 1.00 53.28 171 ASP A O 1
ATOM 1360 N N . ARG A 1 172 ? -21.303 6.567 7.778 1.00 50.69 172 ARG A N 1
ATOM 1361 C CA . ARG A 1 172 ? -21.206 8.014 8.039 1.00 50.69 172 ARG A CA 1
ATOM 1362 C C . ARG A 1 172 ? -19.983 8.707 7.444 1.00 50.69 172 ARG A C 1
ATOM 1364 O O . ARG A 1 172 ? -19.977 9.935 7.382 1.00 50.69 172 ARG A O 1
ATOM 1371 N N . VAL A 1 173 ? -18.965 7.971 6.991 1.00 51.06 173 VAL A N 1
ATOM 1372 C CA . VAL A 1 173 ? -17.746 8.574 6.407 1.00 51.06 173 VAL A CA 1
ATOM 1373 C C . VAL A 1 173 ? -18.047 9.229 5.043 1.00 51.06 173 VAL A C 1
ATOM 1375 O O . VAL A 1 173 ? -17.307 10.095 4.583 1.00 51.06 173 VAL A O 1
ATOM 1378 N N . ALA A 1 174 ? -19.197 8.902 4.442 1.00 43.16 174 ALA A N 1
ATOM 1379 C CA . ALA A 1 174 ? -19.657 9.374 3.137 1.00 43.16 174 ALA A CA 1
ATOM 1380 C C . ALA A 1 174 ? -19.969 10.887 3.020 1.00 43.16 174 ALA A C 1
ATOM 1382 O O . ALA A 1 174 ? -20.205 11.348 1.908 1.00 43.16 174 ALA A O 1
ATOM 1383 N N . LEU A 1 175 ? -19.992 11.673 4.107 1.00 40.88 175 LEU A N 1
ATOM 1384 C CA . LEU A 1 175 ? -20.590 13.024 4.074 1.00 40.88 175 LEU A CA 1
ATOM 1385 C C . LEU A 1 175 ? -19.630 14.223 4.176 1.00 40.88 175 LEU A C 1
ATOM 1387 O O . LEU A 1 175 ? -20.079 15.346 3.978 1.00 40.88 175 LEU A O 1
ATOM 1391 N N . ASN A 1 176 ? -18.328 14.046 4.431 1.00 40.25 176 ASN A N 1
ATOM 1392 C CA . ASN A 1 176 ? -17.485 15.191 4.831 1.00 40.25 176 ASN A CA 1
ATOM 1393 C C . ASN A 1 176 ? -16.500 15.746 3.785 1.00 40.25 176 ASN A C 1
ATOM 1395 O O . ASN A 1 176 ? -15.686 16.595 4.136 1.00 40.25 176 ASN A O 1
ATOM 1399 N N . ASN A 1 177 ? -16.605 15.374 2.504 1.00 42.91 177 ASN A N 1
ATOM 1400 C CA . ASN A 1 177 ? -15.759 15.946 1.440 1.00 42.91 177 ASN A CA 1
ATOM 1401 C C . ASN A 1 177 ? -16.500 16.879 0.456 1.00 42.91 177 ASN A C 1
ATOM 1403 O O . ASN A 1 177 ? -16.040 17.091 -0.664 1.00 42.91 177 ASN A O 1
ATOM 1407 N N . GLU A 1 178 ? -17.587 17.542 0.870 1.00 37.53 178 GLU A N 1
ATOM 1408 C CA . GLU A 1 178 ? -18.198 18.646 0.093 1.00 37.53 178 GLU A CA 1
ATOM 1409 C C . GLU A 1 178 ? -17.399 19.975 0.150 1.00 37.53 178 GLU A C 1
ATOM 1411 O O . GLU A 1 178 ? -17.933 21.057 -0.085 1.00 37.53 178 GLU A O 1
ATOM 1416 N N . GLY A 1 179 ? -16.095 19.917 0.429 1.00 34.16 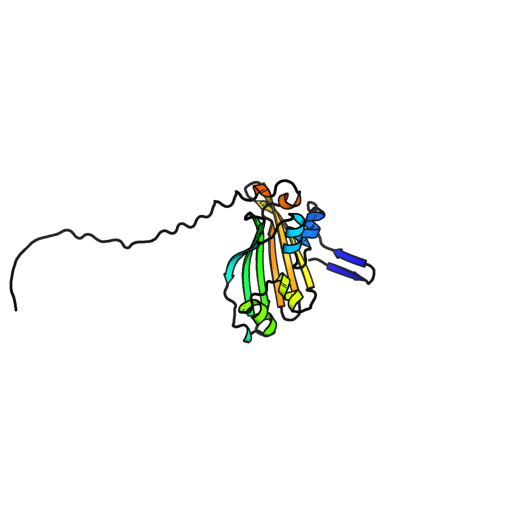179 GLY A N 1
ATOM 1417 C CA . GLY A 1 179 ? -15.235 21.082 0.644 1.00 34.16 179 GLY A CA 1
ATOM 1418 C C . GLY A 1 179 ? -14.232 21.386 -0.468 1.00 34.16 179 GLY A C 1
ATOM 1419 O O . GLY A 1 179 ? -13.258 22.073 -0.190 1.00 34.16 179 GLY A O 1
ATOM 1420 N N . GLN A 1 180 ? -14.400 20.881 -1.696 1.00 37.06 180 GLN A N 1
ATOM 1421 C CA . GLN A 1 180 ? -13.536 21.267 -2.826 1.00 37.06 180 GLN A CA 1
ATOM 1422 C C . GLN A 1 180 ? -14.241 21.106 -4.187 1.00 37.06 180 GLN A C 1
ATOM 1424 O O . GLN A 1 180 ? -13.782 20.418 -5.097 1.00 37.06 180 GLN A O 1
ATOM 1429 N N . LYS A 1 181 ? -15.384 21.783 -4.367 1.00 34.09 181 LYS A N 1
ATOM 1430 C CA . LYS A 1 181 ? -15.904 22.044 -5.719 1.00 34.09 181 LYS A CA 1
ATOM 1431 C C . LYS A 1 181 ? -15.025 23.090 -6.408 1.00 34.09 181 LYS A C 1
ATOM 1433 O O . LYS A 1 181 ? -14.968 24.243 -5.991 1.00 34.09 181 LYS A O 1
ATOM 1438 N N . LYS A 1 182 ? -14.371 22.653 -7.488 1.00 32.56 182 LYS A N 1
ATOM 1439 C CA . LYS A 1 182 ? -13.698 23.461 -8.514 1.00 32.56 182 LYS A CA 1
ATOM 1440 C C . LYS A 1 182 ? -14.556 24.668 -8.916 1.00 32.56 182 LYS A C 1
ATOM 1442 O O . LYS A 1 182 ? -15.597 24.502 -9.553 1.00 32.56 182 LYS A O 1
ATOM 1447 N N . THR A 1 183 ? -14.085 25.878 -8.633 1.00 28.34 183 THR A N 1
ATOM 1448 C CA . THR A 1 183 ? -14.488 27.083 -9.364 1.00 28.34 183 THR A CA 1
ATOM 1449 C C . THR A 1 183 ? -13.911 26.996 -10.772 1.00 28.34 183 THR A C 1
ATOM 1451 O O . THR A 1 183 ? -12.772 27.366 -11.039 1.00 28.34 183 THR A O 1
ATOM 1454 N N . THR A 1 184 ? -14.713 26.456 -11.686 1.00 30.31 184 THR A N 1
ATOM 1455 C CA . THR A 1 184 ? -14.501 26.633 -13.122 1.00 30.31 184 THR A CA 1
ATOM 1456 C C . THR A 1 184 ? -15.100 27.989 -13.472 1.00 30.31 184 THR A C 1
ATOM 1458 O O . THR A 1 184 ? -16.307 28.094 -13.668 1.00 30.31 184 THR A O 1
ATOM 1461 N N . THR A 1 185 ? -14.281 29.039 -13.482 1.00 30.03 185 THR A N 1
ATOM 1462 C CA . THR A 1 185 ? -14.689 30.332 -14.038 1.00 30.03 185 THR A CA 1
ATOM 1463 C C . THR A 1 185 ? -14.102 30.450 -15.432 1.00 30.03 185 THR A C 1
ATOM 1465 O O . THR A 1 185 ? -12.929 30.774 -15.614 1.00 30.03 185 THR A O 1
ATOM 1468 N N . THR A 1 186 ? -14.948 30.153 -16.411 1.00 32.62 186 THR A N 1
ATOM 1469 C CA . THR A 1 186 ? -14.839 30.573 -17.806 1.00 32.62 186 THR A CA 1
ATOM 1470 C C . THR A 1 186 ? -14.576 32.082 -17.830 1.00 32.62 186 THR A C 1
ATOM 1472 O O . THR A 1 186 ? -15.377 32.856 -17.308 1.00 32.62 186 THR A O 1
ATOM 1475 N N . LYS A 1 187 ? -13.436 32.516 -18.376 1.00 33.28 187 LYS A N 1
ATOM 1476 C CA . LYS A 1 187 ? -13.201 33.929 -18.696 1.00 33.28 187 LYS A CA 1
ATOM 1477 C C . LYS A 1 187 ? -13.557 34.146 -20.159 1.00 33.28 187 LYS A C 1
ATOM 1479 O O . LYS A 1 187 ? -12.733 33.910 -21.038 1.00 33.28 187 LYS A O 1
ATOM 1484 N N . ASP A 1 188 ? -14.786 34.597 -20.375 1.00 33.62 188 ASP A N 1
ATOM 1485 C CA . ASP A 1 188 ? -15.152 35.351 -21.566 1.00 33.62 188 ASP A CA 1
ATOM 1486 C C . ASP A 1 188 ? -14.377 36.676 -21.591 1.00 33.62 188 ASP A C 1
ATOM 1488 O O . ASP A 1 188 ? -14.115 37.305 -20.559 1.00 33.62 188 ASP A O 1
ATOM 1492 N N . ALA A 1 189 ? -13.953 37.049 -22.795 1.00 33.97 189 ALA A N 1
ATOM 1493 C CA . ALA A 1 189 ? -13.176 38.240 -23.090 1.00 33.97 189 ALA A CA 1
ATOM 1494 C C . ALA A 1 189 ? -13.979 39.531 -22.820 1.00 33.97 189 ALA A C 1
ATOM 1496 O O . ALA A 1 189 ? -15.181 39.565 -23.083 1.00 33.97 189 ALA A O 1
ATOM 1497 N N . PRO A 1 190 ? -13.342 40.617 -22.346 1.00 34.12 190 PRO A N 1
ATOM 1498 C CA . PRO A 1 190 ? -14.018 41.897 -22.193 1.00 34.12 190 PRO A CA 1
ATOM 1499 C C . PRO A 1 190 ? -14.103 42.640 -23.534 1.00 34.12 190 PRO A C 1
ATOM 1501 O O . PRO A 1 190 ? -13.091 43.003 -24.135 1.00 34.12 190 PRO A O 1
ATOM 1504 N N . THR A 1 191 ? -15.334 42.892 -23.972 1.00 32.31 191 THR A N 1
ATOM 1505 C CA . THR A 1 191 ? -15.702 43.857 -25.012 1.00 32.31 191 THR A CA 1
ATOM 1506 C C . THR A 1 191 ? -15.419 45.273 -24.502 1.00 32.31 191 THR A C 1
ATOM 1508 O O . THR A 1 191 ? -15.865 45.641 -23.417 1.00 32.31 191 THR A O 1
ATOM 1511 N N . VAL A 1 192 ? -14.665 46.066 -25.266 1.00 37.44 192 VAL A N 1
ATOM 1512 C CA . VAL A 1 192 ? -14.400 47.482 -24.973 1.00 37.44 192 VAL A CA 1
ATOM 1513 C C . VAL A 1 192 ? -15.320 48.333 -25.845 1.00 37.44 192 VAL A C 1
ATOM 1515 O O . VAL A 1 192 ? -15.165 48.356 -27.065 1.00 37.44 192 VAL A O 1
ATOM 1518 N N . ASP A 1 193 ? -16.263 49.025 -25.207 1.00 32.25 193 ASP A N 1
ATOM 1519 C CA . ASP A 1 193 ? -17.099 50.062 -25.814 1.00 32.25 193 ASP A CA 1
ATOM 1520 C C . ASP A 1 193 ? -16.303 51.367 -25.982 1.00 32.25 193 ASP A C 1
ATOM 1522 O O . ASP A 1 193 ? -15.710 51.885 -25.033 1.00 32.25 193 ASP A O 1
ATOM 1526 N N . VAL A 1 194 ? -16.315 51.918 -27.198 1.00 39.84 194 VAL A N 1
ATOM 1527 C CA . VAL A 1 194 ? -15.750 53.231 -27.549 1.00 39.84 194 VAL A CA 1
ATOM 1528 C C . VAL A 1 194 ? -16.911 54.188 -27.852 1.00 39.84 194 VAL A C 1
ATOM 1530 O O . VAL A 1 194 ? -17.758 53.839 -28.677 1.00 39.84 194 VAL A O 1
ATOM 1533 N N . PRO A 1 195 ? -16.989 55.389 -27.242 1.00 34.31 195 PRO A N 1
ATOM 1534 C CA . PRO A 1 195 ? -18.036 56.348 -27.560 1.00 34.31 195 PRO A CA 1
ATOM 1535 C C . PRO A 1 195 ? -17.697 57.205 -28.789 1.00 34.31 195 PRO A C 1
ATOM 1537 O O . PRO A 1 195 ? -16.541 57.487 -29.100 1.00 34.31 195 PRO A O 1
ATOM 1540 N N . ALA A 1 196 ? -18.768 57.595 -29.477 1.00 33.31 196 ALA A N 1
ATOM 1541 C CA . ALA A 1 196 ? -18.829 58.193 -30.804 1.00 33.31 196 ALA A CA 1
ATOM 1542 C C . ALA A 1 196 ? -18.389 59.663 -30.899 1.00 33.31 196 ALA A C 1
ATOM 1544 O O . ALA A 1 196 ? -18.661 60.443 -29.990 1.00 33.31 196 ALA A O 1
ATOM 1545 N N . THR A 1 197 ? -17.922 60.058 -32.092 1.00 32.97 197 THR A N 1
ATOM 1546 C CA . THR A 1 197 ? -18.198 61.378 -32.692 1.00 32.97 197 THR A CA 1
ATOM 1547 C C . THR A 1 197 ? -18.102 61.351 -34.227 1.00 32.97 197 THR A C 1
ATOM 1549 O O . THR A 1 197 ? -17.053 61.096 -34.804 1.00 32.97 197 THR A O 1
ATOM 1552 N N . SER A 1 198 ? -19.256 61.613 -34.848 1.00 32.72 198 SER A N 1
ATOM 1553 C CA . SER A 1 198 ? -19.516 62.515 -35.984 1.00 32.72 198 SER A CA 1
ATOM 1554 C C . SER A 1 198 ? -18.564 62.586 -37.200 1.00 32.72 198 SER A C 1
ATOM 1556 O O . SER A 1 198 ? -17.471 63.137 -37.126 1.00 32.72 198 SER A O 1
ATOM 1558 N N . ASP A 1 199 ? -19.153 62.255 -38.354 1.00 30.70 199 ASP A N 1
ATOM 1559 C CA . ASP A 1 199 ? -19.438 63.166 -39.485 1.00 30.70 199 ASP A CA 1
ATOM 1560 C C . ASP A 1 199 ? -18.798 62.867 -40.858 1.00 30.70 199 ASP A C 1
ATOM 1562 O O . ASP A 1 199 ? -17.602 62.644 -41.008 1.00 30.70 199 ASP A O 1
ATOM 1566 N N . THR A 1 200 ? -19.650 63.036 -41.877 1.00 34.81 200 THR A N 1
ATOM 1567 C CA . THR A 1 200 ? -19.377 63.307 -43.306 1.00 34.81 200 THR A CA 1
ATOM 1568 C C . THR A 1 200 ? -18.772 62.233 -44.238 1.00 34.81 200 THR A C 1
ATOM 1570 O O . THR A 1 200 ? -17.571 62.052 -44.369 1.00 34.81 200 THR A O 1
ATOM 1573 N N . ALA A 1 201 ? -19.678 61.632 -45.019 1.00 34.41 201 ALA A N 1
ATOM 1574 C CA . ALA A 1 201 ? -19.791 61.754 -46.484 1.00 34.41 201 ALA A CA 1
ATOM 1575 C C . ALA A 1 201 ? -18.616 61.411 -47.454 1.00 34.41 201 ALA A C 1
ATOM 1577 O O . ALA A 1 201 ? -17.707 62.203 -47.656 1.00 34.41 201 ALA A O 1
ATOM 1578 N N . VAL A 1 202 ? -18.876 60.371 -48.274 1.00 33.16 202 VAL A N 1
ATOM 1579 C CA . VAL A 1 202 ? -18.920 60.382 -49.769 1.00 33.16 202 VAL A CA 1
ATOM 1580 C C . VAL A 1 202 ? -17.650 60.095 -50.622 1.00 33.16 202 VAL A C 1
ATOM 1582 O O . VAL A 1 202 ? -16.666 60.819 -50.579 1.00 33.16 202 VAL A O 1
ATOM 1585 N N . LYS A 1 203 ? -17.865 59.145 -51.569 1.00 32.22 203 LYS A N 1
ATOM 1586 C CA . LYS A 1 203 ? -17.223 58.817 -52.883 1.00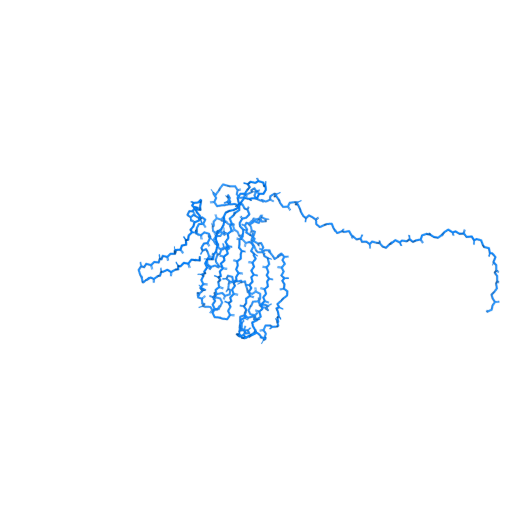 32.22 203 LYS A CA 1
ATOM 1587 C C . LYS A 1 203 ? -15.880 58.063 -52.882 1.00 32.22 203 LYS A C 1
ATOM 1589 O O . LYS A 1 203 ? -14.912 58.515 -52.299 1.00 32.22 203 LYS A O 1
ATOM 1594 N N . VAL A 1 204 ? -15.822 56.837 -53.429 1.00 36.00 204 VAL A N 1
ATOM 1595 C CA . VAL A 1 204 ? -15.696 56.466 -54.870 1.00 36.00 204 VAL A CA 1
ATOM 1596 C C . VAL A 1 204 ? -14.461 57.113 -55.508 1.00 36.00 204 VAL A C 1
ATOM 1598 O O . VAL A 1 204 ? -14.539 58.271 -55.908 1.00 36.00 204 VAL A O 1
ATOM 1601 N N . TYR A 1 205 ? -13.334 56.398 -55.569 1.00 40.91 205 TYR A N 1
ATOM 1602 C CA . TYR A 1 205 ? -12.874 55.540 -56.676 1.00 40.91 205 TYR A CA 1
ATOM 1603 C C . TYR A 1 205 ? -11.839 54.542 -56.144 1.00 40.91 205 TYR A C 1
ATOM 1605 O O . TYR A 1 205 ? -11.164 54.892 -55.151 1.00 40.91 205 TYR A O 1
#